Protein AF-0000000078574065 (afdb_homodimer)

pLDDT: mean 80.97, std 20.19, range [24.59, 97.38]

Sequence (336 aa):
MAYTDAQQLSSEIPKYTHFSKEIFKPKKQKCFIVPVNSFTVGDRIRIVVEPDYDTVRKFDIKLKNGNEVVLSFEADTQQSEDGIPDPKHVVFNTFYNGAWEKEEPTTGRHSFTTKEIYTIEFSPSGHHSVYVRVNGQNIHEFRERHNGFKVSTVEIGGNINIHSIHIPMAYTDAQQLSSEIPKYTHFSKEIFKPKKQKCFIVPVNSFTVGDRIRIVVEPDYDTVRKFDIKLKNGNEVVLSFEADTQQSEDGIPDPKHVVFNTFYNGAWEKEEPTTGRHSFTTKEIYTIEFSPSGHHSVYVRVNGQNIHEFRERHNGFKVSTVEIGGNINIHSIHIP

Secondary structure (DSSP, 8-state):
--------------S----SEEEESPPP-SEEEEE-S--STT--EEEEEEE-SSS--EEEEEEEETTEEEEEEEEE--B-TTS-B--PPPEEEEEETTEE---EE-SS--PPPTT--EEEEEEE-SSSEEEEEETTEEEEEEEP-SS-----EEEEEESEEEEEEEE-/--------------S----SEEEESPPP-SEEEEE-S--STT--EEEEEEE-S-SS-EEEEEEEETTEEEEEEEEE----TTS----PPPEEEEEETTEE---EE-SS--PPPTT--EEEEEEE-SSSEEEEEETTEEEEEEEP-SS-----EEEEEESEEEEEEEE-

Nearest PDB structures (foldseek):
  5cbl-assembly4_D  TM=8.737E-01  e=4.657E-10  Homo sapiens
  4han-assembly1_B  TM=8.734E-01  e=2.703E-09  Homo sapiens
  8hl9-assembly1_A  TM=8.995E-01  e=1.011E-08  Homo sapiens
  1x50-assembly1_A  TM=7.673E-01  e=3.017E-09  Homo sapiens
  6hy3-assembly1_A  TM=6.169E-01  e=1.693E-04  Zobellia galactanivorans

Solvent-accessible surface area (backbone atoms only — not comparable to full-atom values): 18092 Å² total; per-residue (Å²): 131,83,78,74,74,75,72,75,58,70,68,67,67,64,70,51,38,39,50,75,42,76,46,53,57,61,77,89,57,67,62,47,78,43,82,35,80,50,62,42,69,50,31,42,38,40,37,32,34,27,37,44,82,55,83,61,32,40,38,36,42,32,37,16,39,85,90,30,31,65,39,34,44,34,41,41,41,46,52,30,92,86,65,45,64,43,70,35,38,37,34,31,35,33,32,51,95,90,37,74,62,70,76,44,64,42,90,53,78,46,72,54,54,65,76,39,78,45,40,41,33,44,27,42,66,75,73,65,28,32,39,32,25,51,55,75,38,56,65,45,74,49,64,58,84,60,88,75,82,53,46,41,32,40,37,40,35,43,48,54,44,53,46,33,41,34,31,47,131,85,78,74,76,76,72,75,60,68,69,69,66,64,69,50,37,40,49,74,43,77,46,52,57,60,78,90,58,69,62,46,78,42,82,35,81,50,60,44,68,50,30,40,39,39,36,32,34,26,37,42,82,55,85,62,29,39,36,37,41,30,37,15,40,85,90,30,30,67,39,32,43,35,40,41,41,49,57,30,92,88,65,47,63,46,76,39,36,38,35,30,35,33,33,51,96,91,37,74,61,71,75,43,63,41,91,53,81,46,77,53,54,65,76,38,78,44,41,40,33,43,27,42,66,75,73,65,28,32,38,32,25,50,56,75,37,58,64,44,73,49,64,59,83,63,90,72,83,54,46,40,31,39,37,40,36,44,47,53,44,55,49,33,41,33,32,45

Radius of gyration: 21.44 Å; Cα contacts (8 Å, |Δi|>4): 844; chains: 2; bounding box: 59×63×57 Å

Structure (mmCIF, N/CA/C/O backbone):
data_AF-0000000078574065-model_v1
#
loop_
_entity.id
_entity.type
_entity.pdbx_description
1 polymer Galectin
#
loop_
_atom_site.group_PDB
_atom_site.id
_atom_site.type_symbol
_atom_site.label_atom_id
_atom_site.label_alt_id
_atom_site.label_comp_id
_atom_site.label_asym_id
_atom_site.label_entity_id
_atom_site.label_seq_id
_atom_site.pdbx_PDB_ins_code
_atom_site.Cartn_x
_atom_site.Cartn_y
_atom_site.Cartn_z
_atom_site.occupancy
_atom_site.B_iso_or_equiv
_atom_site.auth_seq_id
_atom_site.auth_comp_id
_atom_site.auth_asym_id
_atom_site.auth_atom_id
_atom_site.pdbx_PDB_model_num
ATOM 1 N N . MET A 1 1 ? 29.906 -25.141 -17.422 1 25.25 1 MET A N 1
ATOM 2 C CA . MET A 1 1 ? 29.344 -24.359 -16.328 1 25.25 1 MET A CA 1
ATOM 3 C C . MET A 1 1 ? 28.25 -23.406 -16.812 1 25.25 1 MET A C 1
ATOM 5 O O . MET A 1 1 ? 28.5 -22.578 -17.688 1 25.25 1 MET A O 1
ATOM 9 N N . ALA A 1 2 ? 27 -23.797 -16.906 1 27.91 2 ALA A N 1
ATOM 10 C CA . ALA A 1 2 ? 25.953 -23.062 -17.609 1 27.91 2 ALA A CA 1
ATOM 11 C C . ALA A 1 2 ? 25.719 -21.703 -16.984 1 27.91 2 ALA A C 1
ATOM 13 O O . ALA A 1 2 ? 25.516 -21.594 -15.766 1 27.91 2 ALA A O 1
ATOM 14 N N . TYR A 1 3 ? 26.297 -20.578 -17.359 1 25.64 3 TYR A N 1
ATOM 15 C CA . TYR A 1 3 ? 26.172 -19.203 -16.906 1 25.64 3 TYR A CA 1
ATOM 16 C C . TYR A 1 3 ? 24.703 -18.766 -16.906 1 25.64 3 TYR A C 1
ATOM 18 O O . TYR A 1 3 ? 24.078 -18.656 -17.969 1 25.64 3 TYR A O 1
ATOM 26 N N . THR A 1 4 ? 23.938 -19.312 -16.125 1 28.53 4 THR A N 1
ATOM 27 C CA . THR A 1 4 ? 22.531 -18.922 -16.109 1 28.53 4 THR A CA 1
ATOM 28 C C . THR A 1 4 ? 22.391 -17.406 -15.938 1 28.53 4 THR A C 1
ATOM 30 O O . THR A 1 4 ? 22.984 -16.828 -15.023 1 28.53 4 THR A O 1
ATOM 33 N N . ASP A 1 5 ? 22.25 -16.625 -16.953 1 24.59 5 ASP A N 1
ATOM 34 C CA . ASP A 1 5 ? 22 -15.195 -17.109 1 24.59 5 ASP A CA 1
ATOM 35 C C . ASP A 1 5 ? 21.016 -14.688 -16.062 1 24.59 5 ASP A C 1
ATOM 37 O O . ASP A 1 5 ? 19.875 -15.148 -16 1 24.59 5 ASP A O 1
ATOM 41 N N . ALA A 1 6 ? 21.469 -14.391 -14.938 1 30.17 6 ALA A N 1
ATOM 42 C CA . ALA A 1 6 ? 20.719 -13.625 -13.938 1 30.17 6 ALA A CA 1
ATOM 43 C C . ALA A 1 6 ? 19.906 -12.516 -14.586 1 30.17 6 ALA A C 1
ATOM 45 O O . ALA A 1 6 ? 20.469 -11.539 -15.094 1 30.17 6 ALA A O 1
ATOM 46 N N . GLN A 1 7 ? 18.922 -12.812 -15.406 1 28.08 7 GLN A N 1
ATOM 47 C CA . GLN A 1 7 ? 18.062 -11.766 -15.961 1 28.08 7 GLN A CA 1
ATOM 48 C C . GLN A 1 7 ? 17.781 -10.68 -14.93 1 28.08 7 GLN A C 1
ATOM 50 O O . GLN A 1 7 ? 17.281 -10.977 -13.844 1 28.08 7 GLN A O 1
ATOM 55 N N . GLN A 1 8 ? 18.469 -9.719 -14.812 1 30.5 8 GLN A N 1
ATOM 56 C CA . GLN A 1 8 ? 18.297 -8.5 -14.031 1 30.5 8 GLN A CA 1
ATOM 57 C C . GLN A 1 8 ? 16.844 -8.016 -14.078 1 30.5 8 GLN A C 1
ATOM 59 O O . GLN A 1 8 ? 16.344 -7.656 -15.141 1 30.5 8 GLN A O 1
ATOM 64 N N . LEU A 1 9 ? 15.961 -8.695 -13.508 1 33.47 9 LEU A N 1
ATOM 65 C CA . LEU A 1 9 ? 14.539 -8.359 -13.469 1 33.47 9 LEU A CA 1
ATOM 66 C C . LEU A 1 9 ? 14.344 -6.859 -13.266 1 33.47 9 LEU A C 1
ATOM 68 O O . LEU A 1 9 ? 15.016 -6.25 -12.43 1 33.47 9 LEU A O 1
ATOM 72 N N . SER A 1 10 ? 13.984 -6.168 -14.266 1 34.69 10 SER A N 1
ATOM 73 C CA . SER A 1 10 ? 13.805 -4.723 -14.367 1 34.69 10 SER A CA 1
ATOM 74 C C . SER A 1 10 ? 13.055 -4.172 -13.156 1 34.69 10 SER A C 1
ATOM 76 O O . SER A 1 10 ? 12.062 -4.754 -12.719 1 34.69 10 SER A O 1
ATOM 78 N N . SER A 1 11 ? 13.719 -3.568 -12.258 1 39.25 11 SER A N 1
ATOM 79 C CA . SER A 1 11 ? 13.227 -2.779 -11.133 1 39.25 11 SER A CA 1
ATOM 80 C C . SER A 1 11 ? 12.297 -1.664 -11.602 1 39.25 11 SER A C 1
ATOM 82 O O . SER A 1 11 ? 11.961 -0.768 -10.828 1 39.25 11 SER A O 1
ATOM 84 N N . GLU A 1 12 ? 11.992 -1.729 -12.93 1 41.06 12 GLU A N 1
ATOM 85 C CA . GLU A 1 12 ? 11.266 -0.572 -13.438 1 41.06 12 GLU A CA 1
ATOM 86 C C . GLU A 1 12 ? 9.844 -0.521 -12.891 1 41.06 12 GLU A C 1
ATOM 88 O O . GLU A 1 12 ? 9.156 -1.541 -12.844 1 41.06 12 GLU A O 1
ATOM 93 N N . ILE A 1 13 ? 9.547 0.431 -12.125 1 43.19 13 ILE A N 1
ATOM 94 C CA . ILE A 1 13 ? 8.203 0.752 -11.664 1 43.19 13 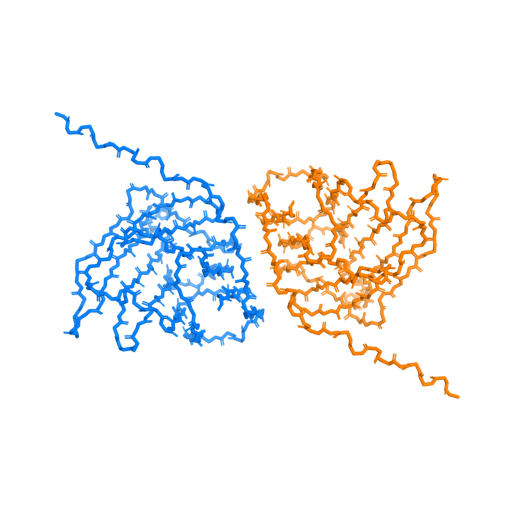ILE A CA 1
ATOM 95 C C . ILE A 1 13 ? 7.281 0.949 -12.867 1 43.19 13 ILE A C 1
ATOM 97 O O . ILE A 1 13 ? 7.621 1.67 -13.812 1 43.19 13 ILE A O 1
ATOM 101 N N . PRO A 1 14 ? 6.332 0.122 -12.977 1 44.19 14 PRO A N 1
ATOM 102 C CA . PRO A 1 14 ? 5.422 0.361 -14.102 1 44.19 14 PRO A CA 1
ATOM 103 C C . PRO A 1 14 ? 4.922 1.802 -14.164 1 44.19 14 PRO A C 1
ATOM 105 O O . PRO A 1 14 ? 4.676 2.416 -13.117 1 44.19 14 PRO A O 1
ATOM 108 N N . LYS A 1 15 ? 5.105 2.588 -15.18 1 47.38 15 LYS A N 1
ATOM 109 C CA . LYS A 1 15 ? 4.852 3.998 -15.461 1 47.38 15 LYS A CA 1
ATOM 110 C C . LYS A 1 15 ? 3.42 4.379 -15.102 1 47.38 15 LYS A C 1
ATOM 112 O O . LYS A 1 15 ? 3.17 5.48 -14.602 1 47.38 15 LYS A O 1
ATOM 117 N N . TYR A 1 16 ? 2.381 3.447 -15.641 1 47.38 16 TYR A N 1
ATOM 118 C CA . TYR A 1 16 ? 1.004 3.918 -15.531 1 47.38 16 TYR A CA 1
ATOM 119 C C . TYR A 1 16 ? 0.183 3 -14.633 1 47.38 16 TYR A C 1
ATOM 121 O O . TYR A 1 16 ? -0.003 1.82 -14.945 1 47.38 16 TYR A O 1
ATOM 129 N N . THR A 1 17 ? 0.332 3.162 -13.25 1 60.28 17 THR A N 1
ATOM 130 C CA . THR A 1 17 ? -0.563 2.229 -12.578 1 60.28 17 THR A CA 1
ATOM 131 C C . THR A 1 17 ? -1.807 2.947 -12.062 1 60.28 17 THR A C 1
ATOM 133 O O . THR A 1 17 ? -1.701 3.916 -11.305 1 60.28 17 THR A O 1
ATOM 136 N N . HIS A 1 18 ? -2.9 2.857 -12.938 1 72 18 HIS A N 1
ATOM 137 C CA . HIS A 1 18 ? -4.199 3.27 -12.422 1 72 18 HIS A CA 1
ATOM 138 C C . HIS A 1 18 ? -4.965 2.084 -11.844 1 72 18 HIS A C 1
ATOM 140 O O . HIS A 1 18 ? -5.008 1.011 -12.445 1 72 18 HIS A O 1
ATOM 146 N N . PHE A 1 19 ? -5.344 2.285 -10.57 1 85.25 19 PHE A N 1
ATOM 147 C CA . PHE A 1 19 ? -6.215 1.284 -9.969 1 85.25 19 PHE A CA 1
ATOM 148 C C . PHE A 1 19 ? -7.672 1.725 -10.047 1 85.25 19 PHE A C 1
ATOM 150 O O . PHE A 1 19 ? -8.008 2.852 -9.672 1 85.25 19 PHE A O 1
ATOM 157 N N . SER A 1 20 ? -8.484 0.867 -10.648 1 84.56 20 SER A N 1
ATOM 158 C CA . SER A 1 20 ? -9.906 1.181 -10.781 1 84.56 20 SER A CA 1
ATOM 159 C C . SER A 1 20 ? -10.664 0.827 -9.508 1 84.56 20 SER A C 1
ATOM 161 O O . SER A 1 20 ? -11.758 1.351 -9.258 1 84.56 20 SER A O 1
ATOM 163 N N . LYS A 1 21 ? -10.109 -0.077 -8.797 1 89.88 21 LYS A N 1
ATOM 164 C CA . LYS A 1 21 ? -10.742 -0.519 -7.555 1 89.88 21 LYS A CA 1
ATOM 165 C C . LYS A 1 21 ? -9.711 -0.764 -6.461 1 89.88 21 LYS A C 1
ATOM 167 O O . LYS A 1 21 ? -8.688 -1.407 -6.703 1 89.88 21 LYS A O 1
ATOM 172 N N . GLU A 1 22 ? -9.969 -0.17 -5.301 1 92.62 22 GLU A N 1
ATOM 173 C CA . GLU A 1 22 ? -9.125 -0.385 -4.125 1 92.62 22 GLU A CA 1
ATOM 174 C C . GLU A 1 22 ? -9.961 -0.827 -2.926 1 92.62 22 GLU A C 1
ATOM 176 O O . GLU A 1 22 ? -10.953 -0.18 -2.58 1 92.62 22 GLU A O 1
ATOM 181 N N . ILE A 1 23 ? -9.578 -1.951 -2.373 1 95.19 23 ILE A N 1
ATOM 182 C CA . ILE A 1 23 ? -10.281 -2.527 -1.23 1 95.19 23 ILE A CA 1
ATOM 183 C C . ILE A 1 23 ? -9.375 -2.504 -0.002 1 95.19 23 ILE A C 1
ATOM 185 O O . ILE A 1 23 ? -8.227 -2.945 -0.064 1 95.19 23 ILE A O 1
ATOM 189 N N . PHE A 1 24 ? -9.938 -1.979 1.071 1 94.88 24 PHE A N 1
ATOM 190 C CA . PHE A 1 24 ? -9.133 -1.928 2.287 1 94.88 24 PHE A CA 1
ATOM 191 C C . PHE A 1 24 ? -9.758 -2.779 3.387 1 94.88 24 PHE A C 1
ATOM 193 O O . PHE A 1 24 ? -10.977 -2.795 3.547 1 94.88 24 PHE A O 1
ATOM 200 N N . LYS A 1 25 ? -8.922 -3.516 4.105 1 92.62 25 LYS A N 1
ATOM 201 C CA . LYS A 1 25 ? -9.258 -4.301 5.289 1 92.62 25 LYS A CA 1
ATOM 202 C C . LYS A 1 25 ? -10.523 -5.133 5.059 1 92.62 25 LYS A C 1
ATOM 204 O O . LYS A 1 25 ? -11.469 -5.07 5.848 1 92.62 25 LYS A O 1
ATOM 209 N N . PRO A 1 26 ? -10.469 -5.926 4.016 1 92.31 26 PRO A N 1
ATOM 210 C CA . PRO A 1 26 ? -11.641 -6.781 3.84 1 92.31 26 PRO A CA 1
ATOM 211 C C . PRO A 1 26 ? -11.844 -7.75 5.004 1 92.31 26 PRO A C 1
ATOM 213 O O . PRO A 1 26 ? -10.875 -8.141 5.66 1 92.31 26 PRO A O 1
ATOM 216 N N . LYS A 1 27 ? -13.07 -8.031 5.273 1 89.38 27 LYS A N 1
ATOM 217 C CA . LYS A 1 27 ? -13.359 -8.977 6.344 1 89.38 27 LYS A CA 1
ATOM 218 C C . LYS A 1 27 ? -12.602 -10.289 6.137 1 89.38 27 LYS A C 1
ATOM 220 O O . LYS A 1 27 ? -12.516 -10.789 5.012 1 89.38 27 LYS A O 1
ATOM 225 N N . LYS A 1 28 ? -12.094 -10.719 7.25 1 83.69 28 LYS A N 1
ATOM 226 C CA . LYS A 1 28 ? -11.32 -11.953 7.18 1 83.69 28 LYS A CA 1
ATOM 227 C C . LYS A 1 28 ? -12.18 -13.109 6.688 1 83.69 28 LYS A C 1
ATOM 229 O O . LYS A 1 28 ? -13.297 -13.312 7.16 1 83.69 28 LYS A O 1
ATOM 234 N N . GLN A 1 29 ? -11.758 -13.734 5.676 1 84.5 29 GLN A N 1
ATOM 235 C CA . GLN A 1 29 ? -12.359 -14.945 5.137 1 84.5 29 GLN A CA 1
ATOM 236 C C . GLN A 1 29 ? -11.289 -15.922 4.648 1 84.5 29 GLN A C 1
ATOM 238 O O . GLN A 1 29 ? -10.117 -15.555 4.523 1 84.5 29 GLN A O 1
ATOM 243 N N . LYS A 1 30 ? -11.68 -17.188 4.547 1 82.94 30 LYS A N 1
ATOM 244 C CA . LYS A 1 30 ? -10.75 -18.234 4.129 1 82.94 30 LYS A CA 1
ATOM 245 C C . LYS A 1 30 ? -10.203 -17.953 2.734 1 82.94 30 LYS A C 1
ATOM 247 O O . LYS A 1 30 ? -9.031 -18.219 2.457 1 82.94 30 LYS A O 1
ATOM 252 N N . CYS A 1 31 ? -11.109 -17.469 1.954 1 91.31 31 CYS A N 1
ATOM 253 C CA . CYS A 1 31 ? -10.742 -17.172 0.575 1 91.31 31 CYS A CA 1
ATOM 254 C C . CYS A 1 31 ? -11.422 -15.883 0.101 1 91.31 31 CYS A C 1
ATOM 256 O O . CYS A 1 31 ? -12.641 -15.758 0.194 1 91.31 31 CYS A O 1
ATOM 258 N N . PHE A 1 32 ? -10.609 -14.953 -0.362 1 94.44 32 PHE A N 1
ATOM 259 C CA . PHE A 1 32 ? -11.125 -13.688 -0.88 1 94.44 32 PHE A CA 1
ATOM 260 C C . PHE A 1 32 ? -11.039 -13.648 -2.4 1 94.44 32 PHE A C 1
ATOM 262 O O . PHE A 1 32 ? -9.977 -13.906 -2.975 1 94.44 32 PHE A O 1
ATOM 269 N N . ILE A 1 33 ? -12.203 -13.375 -3.07 1 96.38 33 ILE A N 1
ATOM 270 C CA . ILE A 1 33 ? -12.258 -13.359 -4.527 1 96.38 33 ILE A CA 1
ATOM 271 C C . ILE A 1 33 ? -12.602 -11.961 -5.023 1 96.38 33 ILE A C 1
ATOM 273 O O . ILE A 1 33 ? -13.602 -11.375 -4.605 1 96.38 33 ILE A O 1
ATOM 277 N N . VAL A 1 34 ? -11.805 -11.406 -5.902 1 96.75 34 VAL A N 1
ATOM 278 C CA . VAL A 1 34 ? -12 -10.07 -6.441 1 96.75 34 VAL A CA 1
ATOM 279 C C . VAL A 1 34 ? -12.008 -10.125 -7.969 1 96.75 34 VAL A C 1
ATOM 281 O O . VAL A 1 34 ? -11.047 -10.594 -8.578 1 96.75 34 VAL A O 1
ATOM 284 N N . PRO A 1 35 ? -13.047 -9.594 -8.547 1 96.25 35 PRO A N 1
ATOM 285 C CA . PRO A 1 35 ? -13.031 -9.523 -10.008 1 96.25 35 PRO A CA 1
ATOM 286 C C . PRO A 1 35 ? -11.984 -8.547 -10.539 1 96.25 35 PRO A C 1
ATOM 288 O O . PRO A 1 35 ? -11.68 -7.543 -9.891 1 96.25 35 PRO A O 1
ATOM 291 N N . VAL A 1 36 ? -11.438 -8.898 -11.664 1 94.38 36 VAL A N 1
ATOM 292 C CA . VAL A 1 36 ? -10.461 -8.07 -12.367 1 94.38 36 VAL A CA 1
ATOM 293 C C . VAL A 1 36 ? -10.992 -7.707 -13.758 1 94.38 36 VAL A C 1
ATOM 295 O O . VAL A 1 36 ? -11.422 -8.586 -14.508 1 94.38 36 VAL A O 1
ATOM 298 N N . ASN A 1 37 ? -10.906 -6.426 -14.039 1 89.56 37 ASN A N 1
ATOM 299 C CA . ASN A 1 37 ? -11.492 -5.992 -15.305 1 89.56 37 ASN A CA 1
ATOM 300 C C . ASN A 1 37 ? -10.453 -5.973 -16.422 1 89.56 37 ASN A C 1
ATOM 302 O O . ASN A 1 37 ? -10.805 -6.102 -17.609 1 89.56 37 ASN A O 1
ATOM 306 N N . SER A 1 38 ? -9.312 -5.758 -16.094 1 89.38 38 SER A N 1
ATOM 307 C CA . SER A 1 38 ? -8.227 -5.703 -17.062 1 89.38 38 SER A CA 1
ATOM 308 C C . SER A 1 38 ? -6.91 -6.172 -16.469 1 89.38 38 SER A C 1
ATOM 310 O O . SER A 1 38 ? -6.66 -5.965 -15.273 1 89.38 38 SER A O 1
ATOM 312 N N . PHE A 1 39 ? -6.156 -6.84 -17.297 1 92.06 39 PHE A N 1
ATOM 313 C CA . PHE A 1 39 ? -4.809 -7.25 -16.922 1 92.06 39 PHE A CA 1
ATOM 314 C C . PHE A 1 39 ? -3.904 -7.32 -18.141 1 92.06 39 PHE A C 1
ATOM 316 O O . PHE A 1 39 ? -3.611 -8.406 -18.641 1 92.06 39 PHE A O 1
ATOM 323 N N . THR A 1 40 ? -3.527 -6.16 -18.578 1 91 40 THR A N 1
ATOM 324 C CA . THR A 1 40 ? -2.662 -5.992 -19.734 1 91 40 THR A CA 1
ATOM 325 C C . THR A 1 40 ? -1.472 -5.098 -19.406 1 91 40 THR A C 1
ATOM 327 O O . THR A 1 40 ? -1.365 -4.594 -18.281 1 91 40 THR A O 1
ATOM 330 N N . VAL A 1 41 ? -0.598 -4.984 -20.406 1 88.19 41 VAL A N 1
ATOM 331 C CA . VAL A 1 41 ? 0.608 -4.195 -20.188 1 88.19 41 VAL A CA 1
ATOM 332 C C . VAL A 1 41 ? 0.234 -2.834 -19.609 1 88.19 41 VAL A C 1
ATOM 334 O O . VAL A 1 41 ? -0.675 -2.166 -20.109 1 88.19 41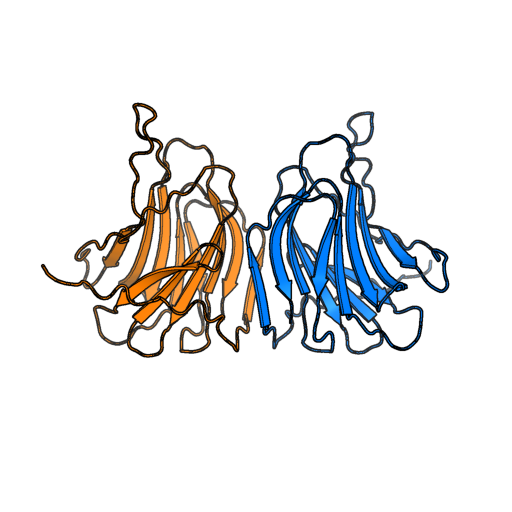 VAL A O 1
ATOM 337 N N . GLY A 1 42 ? 0.901 -2.461 -18.531 1 86.25 42 GLY A N 1
ATOM 338 C CA . GLY A 1 42 ? 0.586 -1.227 -17.828 1 86.25 42 GLY A CA 1
ATOM 339 C C . GLY A 1 42 ? -0.242 -1.446 -16.578 1 86.25 42 GLY A C 1
ATOM 340 O O . GLY A 1 42 ? -0.269 -0.594 -15.688 1 86.25 42 GLY A O 1
ATOM 341 N N . ASP A 1 43 ? -0.953 -2.547 -16.547 1 89.56 43 ASP A N 1
ATOM 342 C CA . ASP A 1 43 ? -1.756 -2.883 -15.367 1 89.56 43 ASP A CA 1
ATOM 343 C C . ASP A 1 43 ? -0.893 -3.494 -14.266 1 89.56 43 ASP A C 1
ATOM 345 O O . ASP A 1 43 ? 0.211 -3.975 -14.531 1 89.56 43 ASP A O 1
ATOM 349 N N . ARG A 1 44 ? -1.464 -3.324 -13.102 1 91.19 44 ARG A N 1
ATOM 350 C CA . ARG A 1 44 ? -0.831 -3.932 -11.938 1 91.19 44 ARG A CA 1
ATOM 351 C C . ARG A 1 44 ? -1.871 -4.348 -10.906 1 91.19 44 ARG A C 1
ATOM 353 O O . ARG A 1 44 ? -2.855 -3.637 -10.688 1 91.19 44 ARG A O 1
ATOM 360 N N . ILE A 1 45 ? -1.694 -5.535 -10.469 1 94.56 45 ILE A N 1
ATOM 361 C CA . ILE A 1 45 ? -2.443 -5.949 -9.281 1 94.56 45 ILE A CA 1
ATOM 362 C C . ILE A 1 45 ? -1.547 -5.863 -8.055 1 94.56 45 ILE A C 1
ATOM 364 O O . ILE A 1 45 ? -0.42 -6.363 -8.055 1 94.56 45 ILE A O 1
ATOM 368 N N . ARG A 1 46 ? -2.008 -5.188 -7.066 1 95.38 46 ARG A N 1
ATOM 369 C CA . ARG A 1 46 ? -1.221 -5.004 -5.852 1 95.38 46 ARG A CA 1
ATOM 370 C C . ARG A 1 46 ? -1.99 -5.48 -4.621 1 95.38 46 ARG A C 1
ATOM 372 O O . ARG A 1 46 ? -3.146 -5.102 -4.422 1 95.38 46 ARG A O 1
ATOM 379 N N . ILE A 1 47 ? -1.361 -6.285 -3.828 1 97.19 47 ILE A N 1
ATOM 380 C CA . ILE A 1 47 ? -1.949 -6.801 -2.596 1 97.19 47 ILE A CA 1
ATOM 381 C C . ILE A 1 47 ? -1.003 -6.539 -1.426 1 97.19 47 ILE A C 1
ATOM 383 O O . ILE A 1 47 ? 0.178 -6.891 -1.483 1 97.19 47 ILE A O 1
ATOM 387 N N . VAL A 1 48 ? -1.484 -5.859 -0.404 1 96.88 48 VAL A N 1
ATOM 388 C CA . VAL A 1 48 ? -0.734 -5.637 0.828 1 96.88 48 VAL A CA 1
ATOM 389 C C . VAL A 1 48 ? -1.233 -6.586 1.915 1 96.88 48 VAL A C 1
ATOM 391 O O . VAL A 1 48 ? -2.412 -6.559 2.277 1 96.88 48 VAL A O 1
ATOM 394 N N . VAL A 1 49 ? -0.338 -7.398 2.404 1 94.31 49 VAL A N 1
ATOM 395 C CA . VAL A 1 49 ? -0.762 -8.461 3.311 1 94.31 49 VAL A CA 1
ATOM 396 C C . VAL A 1 49 ? 0.185 -8.531 4.508 1 94.31 49 VAL A C 1
ATOM 398 O O . VAL A 1 49 ? 1.308 -8.023 4.445 1 94.31 49 VAL A O 1
ATOM 401 N N . GLU A 1 50 ? -0.295 -9.109 5.574 1 91.94 50 GLU A N 1
ATOM 402 C CA . GLU A 1 50 ? 0.466 -9.492 6.758 1 91.94 50 GLU A CA 1
ATOM 403 C C . GLU A 1 50 ? 0.188 -10.945 7.141 1 91.94 50 GLU A C 1
ATOM 405 O O . GLU A 1 50 ? -0.888 -11.266 7.648 1 91.94 50 GLU A O 1
ATOM 410 N N . PRO A 1 51 ? 1.188 -11.852 6.84 1 86.88 51 PRO A N 1
ATOM 411 C CA . PRO A 1 51 ? 0.983 -13.25 7.23 1 86.88 51 PRO A CA 1
ATOM 412 C C . PRO A 1 51 ? 0.732 -13.406 8.727 1 86.88 51 PRO A C 1
ATOM 414 O O . PRO A 1 51 ? 1.356 -12.727 9.539 1 86.88 51 PRO A O 1
ATOM 417 N N . ASP A 1 52 ? -0.288 -14.172 9.109 1 82.06 52 ASP A N 1
ATOM 418 C CA . ASP A 1 52 ? -0.678 -14.375 10.5 1 82.06 52 ASP A CA 1
ATOM 419 C C . ASP A 1 52 ? 0.104 -15.531 11.117 1 82.06 52 ASP A C 1
ATOM 421 O O . ASP A 1 52 ? 0.763 -16.297 10.414 1 82.06 52 ASP A O 1
ATOM 425 N N . TYR A 1 53 ? 0.128 -15.625 12.539 1 66.31 53 TYR A N 1
ATOM 426 C CA . TYR A 1 53 ? 0.904 -16.578 13.328 1 66.31 53 TYR A CA 1
ATOM 427 C C . TYR A 1 53 ? 0.449 -18 13.07 1 66.31 53 TYR A C 1
ATOM 429 O O . TYR A 1 53 ? 1.215 -18.953 13.266 1 66.31 53 TYR A O 1
ATOM 437 N N . ASP A 1 54 ? -0.704 -18.141 12.656 1 59.59 54 ASP A N 1
ATOM 438 C CA . ASP A 1 54 ? -1.211 -19.5 12.82 1 59.59 54 ASP A CA 1
ATOM 439 C C . ASP A 1 54 ? -0.364 -20.5 12.039 1 59.59 54 ASP A C 1
ATOM 441 O O . ASP A 1 54 ? 0.341 -20.125 11.094 1 59.59 54 ASP A O 1
ATOM 445 N N . THR A 1 55 ? -0.397 -21.703 12.539 1 50.88 55 THR A N 1
ATOM 446 C CA . THR A 1 55 ? 0.339 -22.906 12.188 1 50.88 55 THR A CA 1
ATOM 447 C C . THR A 1 55 ? 0.262 -23.172 10.688 1 50.88 55 THR A C 1
ATOM 449 O O . THR A 1 55 ? 1.134 -23.828 10.117 1 50.88 55 THR A O 1
ATOM 452 N N . VAL A 1 56 ? -0.829 -22.828 10.242 1 52.84 56 VAL A N 1
ATOM 453 C CA . VAL A 1 56 ? -0.893 -23.188 8.828 1 52.84 56 VAL A CA 1
ATOM 454 C C . VAL A 1 56 ? -0.17 -22.125 7.996 1 52.84 56 VAL A C 1
ATOM 456 O O . VAL A 1 56 ? -0.551 -20.953 8.008 1 52.84 56 VAL A O 1
ATOM 459 N N . ARG A 1 57 ? 1.021 -22.297 7.707 1 56.72 57 ARG A N 1
ATOM 460 C CA . ARG A 1 57 ? 2.08 -21.375 7.285 1 56.72 57 ARG A CA 1
ATOM 461 C C . ARG A 1 57 ? 2.014 -21.125 5.785 1 56.72 57 ARG A C 1
ATOM 463 O O . ARG A 1 57 ? 3.039 -20.859 5.148 1 56.72 57 ARG A O 1
ATOM 470 N N . LYS A 1 58 ? 0.724 -21.219 5.301 1 75 58 LYS A N 1
ATOM 471 C CA . LYS A 1 58 ? 0.757 -21.047 3.85 1 75 58 LYS A CA 1
ATOM 472 C C . LYS A 1 58 ? -0.322 -20.062 3.387 1 75 58 LYS A C 1
ATOM 474 O O . LYS A 1 58 ? -1.411 -20.016 3.961 1 75 58 LYS A O 1
ATOM 479 N N . PHE A 1 59 ? 0.101 -19.109 2.576 1 88.31 59 PHE A N 1
ATOM 480 C CA . PHE A 1 59 ? -0.907 -18.359 1.844 1 88.31 59 PHE A CA 1
ATOM 481 C C . PHE A 1 59 ? -0.633 -18.391 0.345 1 88.31 59 PHE A C 1
ATOM 483 O O . PHE A 1 59 ? 0.469 -18.75 -0.081 1 88.31 59 PHE A O 1
ATOM 490 N N . ASP A 1 60 ? -1.725 -18.203 -0.401 1 93.31 60 ASP A N 1
ATOM 491 C CA . ASP A 1 60 ? -1.564 -18.234 -1.851 1 93.31 60 ASP A CA 1
ATOM 492 C C . ASP A 1 60 ? -2.396 -17.141 -2.518 1 93.31 60 ASP A C 1
ATOM 494 O O . ASP A 1 60 ? -3.357 -16.641 -1.93 1 93.31 60 ASP A O 1
ATOM 498 N N . ILE A 1 61 ? -1.932 -16.734 -3.584 1 96.75 61 ILE A N 1
ATOM 499 C CA . ILE A 1 61 ? -2.619 -15.797 -4.477 1 96.75 61 ILE A CA 1
ATOM 500 C C . ILE A 1 61 ? -2.734 -16.422 -5.871 1 96.75 61 ILE A C 1
ATOM 502 O O . ILE A 1 61 ? -1.729 -16.812 -6.465 1 96.75 61 ILE A O 1
ATOM 506 N N . LYS A 1 62 ? -3.939 -16.453 -6.355 1 97 62 LYS A N 1
ATOM 507 C CA . LYS A 1 62 ? -4.18 -17.047 -7.664 1 97 62 LYS A CA 1
ATOM 508 C C . LYS A 1 62 ? -4.797 -16.047 -8.625 1 97 62 LYS A C 1
ATOM 510 O O . LYS A 1 62 ? -5.801 -15.398 -8.305 1 97 62 LYS A O 1
ATOM 515 N N . LEU A 1 63 ? -4.148 -15.875 -9.766 1 97.38 63 LEU A N 1
ATOM 516 C CA . LEU A 1 63 ? -4.77 -15.203 -10.898 1 97.38 63 LEU A CA 1
ATOM 517 C C . LEU A 1 63 ? -5.52 -16.203 -11.781 1 97.38 63 LEU A C 1
ATOM 519 O O . LEU A 1 63 ? -4.918 -17.141 -12.312 1 97.38 63 LEU A O 1
ATOM 523 N N . LYS A 1 64 ? -6.809 -15.906 -11.961 1 96.44 64 LYS A N 1
ATOM 524 C CA . LYS A 1 64 ? -7.645 -16.938 -12.586 1 96.44 64 LYS A CA 1
ATOM 525 C C . LYS A 1 64 ? -8.359 -16.391 -13.812 1 96.44 64 LYS A C 1
ATOM 527 O O . LYS A 1 64 ? -8.586 -15.18 -13.922 1 96.44 64 LYS A O 1
ATOM 532 N N . ASN A 1 65 ? -8.633 -17.25 -14.703 1 94.94 65 ASN A N 1
ATOM 533 C CA . ASN A 1 65 ? -9.578 -17.094 -15.805 1 94.94 65 ASN A CA 1
ATOM 534 C C . ASN A 1 65 ? -10.656 -18.172 -15.773 1 94.94 65 ASN A C 1
ATOM 536 O O . ASN A 1 65 ? -10.438 -19.281 -16.266 1 94.94 65 ASN A O 1
ATOM 540 N N . GLY A 1 66 ? -11.875 -17.766 -15.203 1 92.25 66 GLY A N 1
ATOM 541 C CA . GLY A 1 66 ? -12.852 -18.812 -14.938 1 92.25 66 GLY A CA 1
ATOM 542 C C . GLY A 1 66 ? -12.359 -19.844 -13.945 1 92.25 66 GLY A C 1
ATOM 543 O O . GLY A 1 66 ? -11.953 -19.516 -12.836 1 92.25 66 GLY A O 1
ATOM 544 N N . ASN A 1 67 ? -12.344 -21.094 -14.461 1 92.38 67 ASN A N 1
ATOM 545 C CA . ASN A 1 67 ? -11.938 -22.188 -13.57 1 92.38 67 ASN A CA 1
ATOM 546 C C . ASN A 1 67 ? -10.445 -22.469 -13.672 1 92.38 67 ASN A C 1
ATOM 548 O O . ASN A 1 67 ? -9.898 -23.25 -12.883 1 92.38 67 ASN A O 1
ATOM 552 N N . GLU A 1 68 ? -9.812 -21.828 -14.586 1 95 68 GLU A N 1
ATOM 5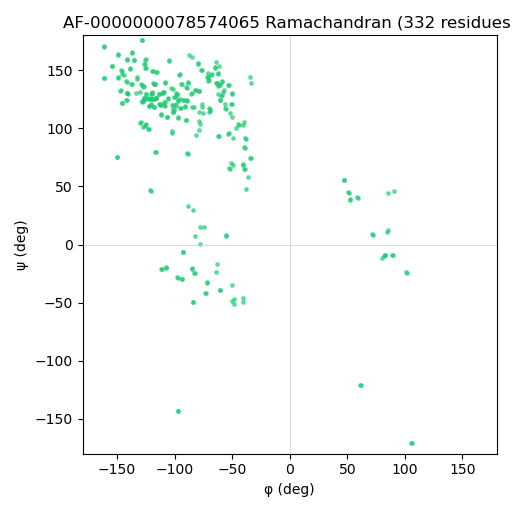53 C CA . GLU A 1 68 ? -8.383 -22.031 -14.766 1 95 68 GLU A CA 1
ATOM 554 C C . GLU A 1 68 ? -7.574 -21.078 -13.891 1 95 68 GLU A C 1
ATOM 556 O O . GLU A 1 68 ? -7.98 -19.938 -13.664 1 95 68 GLU A O 1
ATOM 561 N N . VAL A 1 69 ? -6.488 -21.656 -13.312 1 96.88 69 VAL A N 1
ATOM 562 C CA . VAL A 1 69 ? -5.504 -20.812 -12.641 1 96.88 69 VAL A CA 1
ATOM 563 C C . VAL A 1 69 ? -4.34 -20.516 -13.586 1 96.88 69 VAL A C 1
ATOM 565 O O . VAL A 1 69 ? -3.537 -21.406 -13.883 1 96.88 69 VAL A O 1
ATOM 568 N N . VAL A 1 70 ? -4.324 -19.297 -13.961 1 96.12 70 VAL A N 1
ATOM 569 C CA . VAL A 1 70 ? -3.299 -18.875 -14.906 1 96.12 70 VAL A CA 1
ATOM 570 C C . VAL A 1 70 ? -1.944 -18.797 -14.211 1 96.12 70 VAL A C 1
ATOM 572 O O . VAL A 1 70 ? -0.927 -19.234 -14.758 1 96.12 70 VAL A O 1
ATOM 575 N N . LEU A 1 71 ? -1.926 -18.281 -13.008 1 96.94 71 LEU A N 1
ATOM 576 C CA . LEU A 1 71 ? -0.743 -18.141 -12.172 1 96.94 71 LEU A CA 1
ATOM 577 C C . LEU A 1 71 ? -1.097 -18.328 -10.695 1 96.94 71 LEU A C 1
ATOM 579 O O . LEU A 1 71 ? -1.98 -17.641 -10.172 1 96.94 71 LEU A O 1
ATOM 583 N N . SER A 1 72 ? -0.444 -19.297 -10.117 1 96.31 72 SER A N 1
ATOM 584 C CA . SER A 1 72 ? -0.556 -19.516 -8.672 1 96.31 72 SER A CA 1
ATOM 585 C C . SER A 1 72 ? 0.733 -19.125 -7.957 1 96.31 72 SER A C 1
ATOM 587 O O . SER A 1 72 ? 1.817 -19.562 -8.336 1 96.31 72 SER A O 1
ATOM 589 N N . PHE A 1 73 ? 0.629 -18.25 -7.047 1 95.69 73 PHE A N 1
ATOM 590 C CA . PHE A 1 73 ? 1.674 -17.844 -6.113 1 95.69 73 PHE A CA 1
ATOM 591 C C . PHE A 1 73 ? 1.457 -18.484 -4.75 1 95.69 73 PHE A C 1
ATOM 593 O O . PHE A 1 73 ? 0.46 -18.203 -4.078 1 95.69 73 PHE A O 1
ATOM 600 N N . GLU A 1 74 ? 2.365 -19.375 -4.32 1 91.31 74 GLU A N 1
ATOM 601 C CA . GLU A 1 74 ? 2.242 -20.016 -3.016 1 91.31 74 GLU A CA 1
ATOM 602 C C . GLU A 1 74 ? 3.469 -19.75 -2.15 1 91.31 74 GLU A C 1
ATOM 604 O O . GLU A 1 74 ? 4.59 -20.078 -2.533 1 91.31 74 GLU A O 1
ATOM 609 N N . ALA A 1 75 ? 3.213 -19.125 -1.054 1 87.31 75 ALA A N 1
ATOM 610 C CA . ALA A 1 75 ? 4.285 -18.844 -0.102 1 87.31 75 ALA A CA 1
ATOM 611 C C . ALA A 1 75 ? 4.156 -19.719 1.142 1 87.31 75 ALA A C 1
ATOM 613 O O . ALA A 1 75 ? 3.059 -19.906 1.672 1 87.31 75 ALA A O 1
ATOM 614 N N . ASP A 1 76 ? 5.141 -20.516 1.403 1 71.56 76 ASP A N 1
ATOM 615 C CA . ASP A 1 76 ? 5.188 -21.281 2.643 1 71.56 76 ASP A CA 1
ATOM 616 C C . ASP A 1 76 ? 5.906 -20.5 3.744 1 71.56 76 ASP A C 1
ATOM 618 O O . ASP A 1 76 ? 7.09 -20.188 3.609 1 71.56 76 ASP A O 1
ATOM 622 N N . THR A 1 77 ? 5.234 -20.016 4.688 1 58.66 77 THR A N 1
ATOM 623 C CA . THR A 1 77 ? 5.848 -19.219 5.75 1 58.66 77 THR A CA 1
ATOM 624 C C . THR A 1 77 ? 6.465 -20.141 6.809 1 58.66 77 THR A C 1
ATOM 626 O O . THR A 1 77 ? 6.98 -19.656 7.82 1 58.66 77 THR A O 1
ATOM 629 N N . GLN A 1 78 ? 6.574 -21.484 6.723 1 53.94 78 GLN A N 1
ATOM 630 C CA . GLN A 1 78 ? 6.898 -22.359 7.848 1 53.94 78 GLN A CA 1
ATOM 631 C C . GLN A 1 78 ? 8.398 -22.344 8.141 1 53.94 78 GLN A C 1
ATOM 633 O O . GLN A 1 78 ? 9.219 -22.328 7.219 1 53.94 78 GLN A O 1
ATOM 638 N N . GLN A 1 79 ? 8.633 -21.812 9.289 1 50.31 79 GLN A N 1
ATOM 639 C CA . GLN A 1 79 ? 9.883 -22.094 9.992 1 50.31 79 GLN A CA 1
ATOM 640 C C . GLN A 1 79 ? 10.117 -23.594 10.094 1 50.31 79 GLN A C 1
ATOM 642 O O . GLN A 1 79 ? 9.164 -24.375 10.188 1 50.31 79 GLN A O 1
ATOM 647 N N . SER A 1 80 ? 11.094 -24.125 9.461 1 48.75 80 SER A N 1
ATOM 648 C CA . SER A 1 80 ? 11.367 -25.547 9.664 1 48.75 80 SER A CA 1
ATOM 649 C C . SER A 1 80 ? 11.055 -25.969 11.102 1 48.75 80 SER A C 1
ATOM 651 O O . SER A 1 80 ? 11.016 -25.125 12 1 48.75 80 SER A O 1
ATOM 653 N N . GLU A 1 81 ? 10.562 -27.141 11.258 1 49.31 81 GLU A N 1
ATOM 654 C CA . GLU A 1 81 ? 10.328 -27.75 12.562 1 49.31 81 GLU A CA 1
ATOM 655 C C . GLU A 1 81 ? 11.477 -27.453 13.523 1 49.31 81 GLU A C 1
ATOM 657 O O . GLU A 1 81 ? 11.266 -27.328 14.734 1 49.31 81 GLU A O 1
ATOM 662 N N . ASP A 1 82 ? 12.719 -27.578 13.141 1 49.88 82 ASP A N 1
ATOM 663 C CA . ASP A 1 82 ? 13.875 -27.359 14 1 49.88 82 ASP A CA 1
ATOM 664 C C . ASP A 1 82 ? 14.156 -25.875 14.172 1 49.88 82 ASP A C 1
ATOM 666 O O . ASP A 1 82 ? 15.156 -25.484 14.781 1 49.88 82 ASP A O 1
ATOM 670 N N . GLY A 1 83 ? 13.227 -25.094 13.828 1 49.25 83 GLY A N 1
ATOM 671 C CA . GLY A 1 83 ? 13.391 -23.656 13.977 1 49.25 83 GLY A CA 1
ATOM 672 C C . GLY A 1 83 ? 14.18 -23.016 12.844 1 49.25 83 GLY A C 1
ATOM 673 O O . GLY A 1 83 ? 14.547 -21.844 12.914 1 49.25 83 GLY A O 1
ATOM 674 N N . ILE A 1 84 ? 14.688 -23.922 12.141 1 48.03 84 ILE A N 1
ATOM 675 C CA . ILE A 1 84 ? 15.492 -23.422 11.023 1 48.03 84 ILE A CA 1
ATOM 676 C C . ILE A 1 84 ? 14.57 -22.984 9.891 1 48.03 84 ILE A C 1
ATOM 678 O O . ILE A 1 84 ? 13.656 -23.703 9.5 1 48.03 84 ILE A O 1
ATOM 682 N N . PRO A 1 85 ? 14.43 -21.656 9.688 1 48.47 85 PRO A N 1
ATOM 683 C CA . PRO A 1 85 ? 13.727 -21.203 8.484 1 48.47 85 PRO A CA 1
ATOM 684 C C . PRO A 1 85 ? 13.961 -22.125 7.289 1 48.47 85 PRO A C 1
ATOM 686 O O . PRO A 1 85 ? 15.109 -22.406 6.934 1 48.47 85 PRO A O 1
ATOM 689 N N . ASP A 1 86 ? 13.391 -23.266 7.219 1 49.62 86 ASP A N 1
ATOM 690 C CA . ASP A 1 86 ? 13.594 -23.859 5.898 1 49.62 86 ASP A CA 1
ATOM 691 C C . ASP A 1 86 ? 13.258 -22.859 4.793 1 49.62 86 ASP A C 1
ATOM 693 O O . ASP A 1 86 ? 12.141 -22.328 4.742 1 49.62 86 ASP A O 1
ATOM 697 N N . PRO A 1 87 ? 14.156 -22.141 4.344 1 50.09 87 PRO A N 1
ATOM 698 C CA . PRO A 1 87 ? 13.945 -21.172 3.273 1 50.09 87 PRO A CA 1
ATOM 699 C C . PRO A 1 87 ? 12.953 -21.656 2.221 1 50.09 87 PRO A C 1
ATOM 701 O O . PRO A 1 87 ? 13.297 -22.484 1.371 1 50.09 87 PRO A O 1
ATOM 704 N N . LYS A 1 88 ? 11.664 -21.984 2.742 1 56.72 88 LYS A N 1
ATOM 705 C CA . LYS A 1 88 ? 10.82 -22.422 1.633 1 56.72 88 LYS A CA 1
ATOM 706 C C . LYS A 1 88 ? 10.625 -21.312 0.612 1 56.72 88 LYS A C 1
ATOM 708 O O . LYS A 1 88 ? 10.641 -20.125 0.965 1 56.72 88 LYS A O 1
ATOM 713 N N . HIS A 1 89 ? 10.859 -21.578 -0.741 1 68.19 89 HIS A N 1
ATOM 714 C CA . HIS A 1 89 ? 10.672 -20.875 -2.006 1 68.19 89 HIS A CA 1
ATOM 715 C C . HIS A 1 89 ? 9.195 -20.578 -2.252 1 68.19 89 HIS A C 1
ATOM 717 O O . HIS A 1 89 ? 8.32 -21.266 -1.708 1 68.19 89 HIS A O 1
ATOM 723 N N . VAL A 1 90 ? 8.969 -19.344 -2.709 1 87.69 90 VAL A N 1
ATOM 724 C CA . VAL A 1 90 ? 7.688 -19.156 -3.375 1 87.69 90 VAL A CA 1
ATOM 725 C C . VAL A 1 90 ? 7.57 -20.094 -4.566 1 87.69 90 VAL A C 1
ATOM 727 O O . VAL A 1 90 ? 8.523 -20.25 -5.336 1 87.69 90 VAL A O 1
ATOM 730 N N . VAL A 1 91 ? 6.477 -20.812 -4.594 1 91.5 91 VAL A N 1
ATOM 731 C CA . VAL A 1 91 ? 6.273 -21.75 -5.699 1 91.5 91 VAL A CA 1
ATOM 732 C C . VAL A 1 91 ? 5.172 -21.219 -6.621 1 91.5 91 VAL A C 1
ATOM 734 O O . VAL A 1 91 ? 4.145 -20.734 -6.152 1 91.5 91 VAL A O 1
ATOM 737 N N . PHE A 1 92 ? 5.434 -21.406 -7.914 1 94.19 92 PHE A N 1
ATOM 738 C CA . PHE A 1 92 ? 4.473 -21 -8.938 1 94.19 92 PHE A CA 1
ATOM 739 C C . PHE A 1 92 ? 3.971 -22.219 -9.711 1 94.19 92 PHE A C 1
ATOM 741 O O . PHE A 1 92 ? 4.68 -23.219 -9.828 1 94.19 92 PHE A O 1
ATOM 748 N N . ASN A 1 93 ? 2.717 -22.078 -10.141 1 96 93 ASN A N 1
ATOM 749 C CA . ASN A 1 93 ? 2.139 -23.172 -10.922 1 96 93 ASN A CA 1
ATOM 750 C C . ASN A 1 93 ? 0.924 -22.703 -11.719 1 96 93 ASN A C 1
ATOM 752 O O . ASN A 1 93 ? 0.53 -21.531 -11.633 1 96 93 ASN A O 1
ATOM 756 N N . THR A 1 94 ? 0.468 -23.531 -12.578 1 96.69 94 THR A N 1
ATOM 757 C CA . THR A 1 94 ? -0.731 -23.312 -13.383 1 96.69 94 THR A CA 1
ATOM 758 C C . THR A 1 94 ? -1.694 -24.484 -13.242 1 96.69 94 THR A C 1
ATOM 760 O O . THR A 1 94 ? -1.268 -25.641 -13.188 1 96.69 94 THR A O 1
ATOM 763 N N . PHE A 1 95 ? -2.938 -24.25 -13.086 1 96.94 95 PHE A N 1
ATOM 764 C CA . PHE A 1 95 ? -3.99 -25.25 -13.125 1 96.94 95 PHE A CA 1
ATOM 765 C C . PHE A 1 95 ? -4.797 -25.156 -14.414 1 96.94 95 PHE A C 1
ATOM 767 O O . PHE A 1 95 ? -5.512 -24.172 -14.625 1 96.94 95 PHE A O 1
ATOM 774 N N . TYR A 1 96 ? -4.629 -26.078 -15.211 1 94.31 96 TYR A N 1
ATOM 775 C CA . TYR A 1 96 ? -5.219 -26.062 -16.547 1 94.31 96 TYR A CA 1
ATOM 776 C C . TYR A 1 96 ? -5.797 -27.422 -16.906 1 94.31 96 TYR A C 1
ATOM 778 O O . TYR A 1 96 ? -5.184 -28.453 -16.641 1 94.31 96 TYR A O 1
ATOM 786 N N . ASN A 1 97 ? -6.984 -27.344 -17.516 1 93.69 97 ASN A N 1
ATOM 787 C CA . ASN A 1 97 ? -7.68 -28.547 -17.922 1 93.69 97 ASN A CA 1
ATOM 788 C C . ASN A 1 97 ? -7.82 -29.547 -16.781 1 93.69 97 ASN A C 1
ATOM 790 O O . ASN A 1 97 ? -7.535 -30.734 -16.938 1 93.69 97 ASN A O 1
ATOM 794 N N . GLY A 1 98 ? -8.055 -29.078 -15.617 1 94.94 98 GLY A N 1
ATOM 795 C CA . GLY A 1 98 ? -8.414 -29.891 -14.461 1 94.94 98 GLY A CA 1
ATOM 796 C C . GLY A 1 98 ? -7.211 -30.453 -13.727 1 94.94 98 GLY A C 1
ATOM 797 O O . GLY A 1 98 ? -7.344 -31.375 -12.914 1 94.94 98 GLY A O 1
ATOM 798 N N . ALA A 1 99 ? -6.035 -30 -14 1 96.75 99 ALA A N 1
ATOM 799 C CA . ALA A 1 99 ? -4.852 -30.531 -13.328 1 96.75 99 ALA A CA 1
ATOM 800 C C . ALA A 1 99 ? -3.807 -29.438 -13.109 1 96.75 99 ALA A C 1
ATOM 802 O O . ALA A 1 99 ? -3.652 -28.547 -13.945 1 96.75 99 ALA A O 1
ATOM 803 N N . TRP A 1 100 ? -3.162 -29.625 -12.031 1 97.19 100 TRP A N 1
ATOM 804 C CA . TRP A 1 100 ? -1.964 -28.812 -11.828 1 97.19 100 TRP A CA 1
ATOM 805 C C . TRP A 1 100 ? -0.838 -29.266 -12.75 1 97.19 100 TRP A C 1
ATOM 807 O O . TRP A 1 100 ? -0.676 -30.469 -13.008 1 97.19 100 TRP A O 1
ATOM 817 N N . GLU A 1 101 ? -0.113 -28.219 -13.164 1 97.06 101 GLU A N 1
ATOM 818 C CA . GLU A 1 101 ? 1.015 -28.531 -14.031 1 97.06 101 GLU A CA 1
ATOM 819 C C . GLU A 1 101 ? 2.318 -28.609 -13.242 1 97.06 101 GLU A C 1
ATOM 821 O O . GLU A 1 101 ? 2.359 -29.172 -12.148 1 97.06 101 GLU A O 1
ATOM 826 N N . LYS A 1 102 ? 3.426 -28.172 -13.789 1 95.5 102 LYS A N 1
ATOM 827 C CA . LYS A 1 102 ? 4.715 -28.281 -13.117 1 95.5 102 LYS A CA 1
ATOM 828 C C . LYS A 1 102 ? 4.957 -27.109 -12.18 1 95.5 102 LYS A C 1
ATOM 830 O O . LYS A 1 102 ? 4.832 -25.953 -12.578 1 95.5 102 LYS A O 1
ATOM 835 N N . GLU A 1 103 ? 5.316 -27.438 -10.977 1 93.25 103 GLU A N 1
ATOM 836 C CA . GLU A 1 103 ? 5.68 -26.391 -10.031 1 93.25 103 GLU A CA 1
ATOM 837 C C . GLU A 1 103 ? 7 -25.734 -10.414 1 93.25 103 GLU A C 1
ATOM 839 O O . GLU A 1 103 ? 7.93 -26.406 -10.859 1 93.25 103 GLU A O 1
ATOM 844 N N . GLU A 1 104 ? 7.043 -24.484 -10.219 1 91.06 104 GLU A N 1
ATOM 845 C CA . GLU A 1 104 ? 8.219 -23.672 -10.516 1 91.06 104 GLU A CA 1
ATOM 846 C C . GLU A 1 104 ? 8.633 -22.844 -9.305 1 91.06 104 GLU A C 1
ATOM 848 O O . GLU A 1 104 ? 8.016 -21.828 -9 1 91.06 104 GLU A O 1
ATOM 853 N N . PRO A 1 105 ? 9.664 -23.281 -8.586 1 87.25 105 PRO A N 1
ATOM 854 C CA . PRO A 1 105 ? 10.141 -22.5 -7.453 1 87.25 105 PRO A CA 1
ATOM 855 C C . PRO A 1 105 ? 10.969 -21.281 -7.883 1 87.25 105 PRO A C 1
ATOM 857 O O . PRO A 1 105 ? 11.57 -21.297 -8.961 1 87.25 105 PRO A O 1
ATOM 860 N N . THR A 1 106 ? 10.875 -20.281 -7.035 1 86.56 106 THR A N 1
ATOM 861 C CA . THR A 1 106 ? 11.766 -19.156 -7.281 1 86.56 106 THR A CA 1
ATOM 862 C C . THR A 1 106 ? 13.227 -19.562 -7.109 1 86.56 106 THR A C 1
ATOM 864 O O . THR A 1 106 ? 13.523 -20.531 -6.402 1 86.56 106 THR A O 1
ATOM 867 N N . THR A 1 107 ? 14.102 -18.844 -7.855 1 78 107 THR A N 1
ATOM 868 C CA . THR A 1 107 ? 15.531 -19.125 -7.754 1 78 107 THR A CA 1
ATOM 869 C C . THR A 1 107 ? 16.078 -18.641 -6.418 1 78 107 THR A C 1
ATOM 871 O O . THR A 1 107 ? 17.031 -19.219 -5.887 1 78 107 THR A O 1
ATOM 874 N N . GLY A 1 108 ? 15.578 -17.641 -5.898 1 73.12 108 GLY A N 1
ATOM 875 C CA . GLY A 1 108 ? 16.062 -17.094 -4.641 1 73.12 108 GLY A CA 1
ATOM 876 C C . GLY A 1 108 ? 15.141 -17.391 -3.471 1 73.12 108 GLY A C 1
ATOM 877 O O . GLY A 1 108 ? 14.016 -17.859 -3.662 1 73.12 108 GLY A O 1
ATOM 878 N N . ARG A 1 109 ? 15.812 -17.297 -2.332 1 70.94 109 ARG A N 1
ATOM 879 C CA . ARG A 1 109 ? 15.055 -17.5 -1.105 1 70.94 109 ARG A CA 1
ATOM 880 C C . ARG A 1 109 ? 14.211 -16.266 -0.768 1 70.94 109 ARG A C 1
ATOM 882 O O . ARG A 1 109 ? 14.711 -15.148 -0.777 1 70.94 109 ARG A O 1
ATOM 889 N N . HIS A 1 110 ? 12.984 -16.594 -0.772 1 76.38 110 HIS A N 1
ATOM 890 C CA . HIS A 1 110 ? 12.055 -15.555 -0.34 1 76.38 110 HIS A CA 1
ATOM 891 C C . HIS A 1 110 ? 11.18 -16.047 0.806 1 76.38 110 HIS A C 1
ATOM 893 O O . HIS A 1 110 ? 10.391 -16.984 0.636 1 76.38 110 HIS A O 1
ATOM 899 N N . SER A 1 111 ? 11.547 -15.57 1.952 1 74.69 111 SER A N 1
ATOM 900 C CA . SER A 1 111 ? 10.789 -16 3.125 1 74.69 111 SER A CA 1
ATOM 901 C C . SER A 1 111 ? 9.82 -14.914 3.584 1 74.69 111 SER A C 1
ATOM 903 O O . SER A 1 111 ? 10.148 -13.727 3.537 1 74.69 111 SER A O 1
ATOM 905 N N . PHE A 1 112 ? 8.664 -15.375 3.846 1 83.88 112 PHE A N 1
ATOM 906 C CA . PHE A 1 112 ? 7.66 -14.508 4.445 1 83.88 112 PHE A CA 1
ATOM 907 C C . PHE A 1 112 ? 7.578 -14.727 5.949 1 83.88 112 PHE A C 1
ATOM 909 O O . PHE A 1 112 ? 7.406 -15.859 6.406 1 83.88 112 PHE A O 1
ATOM 916 N N . THR A 1 113 ? 7.852 -13.648 6.656 1 81.56 113 THR A N 1
ATOM 917 C CA . THR A 1 113 ? 7.852 -13.703 8.109 1 81.56 113 THR A CA 1
ATOM 918 C C . THR A 1 113 ? 6.492 -13.289 8.672 1 81.56 113 THR A C 1
ATOM 920 O O . THR A 1 113 ? 5.879 -12.336 8.18 1 81.56 113 THR A O 1
ATOM 923 N N . THR A 1 114 ? 6.113 -14.062 9.672 1 80.88 114 THR A N 1
ATOM 924 C CA . THR A 1 114 ? 4.852 -13.719 10.32 1 80.88 114 THR A CA 1
ATOM 925 C C . THR A 1 114 ? 4.898 -12.305 10.883 1 80.88 114 THR A C 1
ATOM 927 O O . THR A 1 114 ? 5.93 -11.859 11.383 1 80.88 114 THR A O 1
ATOM 930 N N . LYS A 1 115 ? 3.783 -11.594 10.734 1 82.12 115 LYS A N 1
ATOM 931 C CA . LYS A 1 115 ? 3.523 -10.273 11.305 1 82.12 115 LYS A CA 1
ATOM 932 C C . LYS A 1 115 ? 4.34 -9.195 10.586 1 82.12 115 LYS A C 1
ATOM 934 O O . LYS A 1 115 ? 4.434 -8.062 11.062 1 82.12 115 LYS A O 1
ATOM 939 N N . GLU A 1 116 ? 4.973 -9.633 9.516 1 88.56 116 GLU A N 1
ATOM 940 C CA . GLU A 1 116 ? 5.59 -8.641 8.648 1 88.56 116 GLU A CA 1
ATOM 941 C C . GLU A 1 116 ? 4.672 -8.273 7.484 1 88.56 116 GLU A C 1
ATOM 943 O O . GLU A 1 116 ? 3.938 -9.125 6.977 1 88.56 116 GLU A O 1
ATOM 948 N N . ILE A 1 117 ? 4.785 -7.02 7.105 1 93.69 117 ILE A N 1
ATOM 949 C CA . ILE A 1 117 ? 3.93 -6.547 6.023 1 93.69 117 ILE A CA 1
ATOM 950 C C . ILE A 1 117 ? 4.629 -6.758 4.684 1 93.69 117 ILE A C 1
ATOM 952 O O . ILE A 1 117 ? 5.824 -6.488 4.551 1 93.69 117 ILE A O 1
ATOM 956 N N . TYR A 1 118 ? 3.906 -7.25 3.707 1 93.75 118 TYR A N 1
ATOM 957 C CA . TYR A 1 118 ? 4.426 -7.418 2.354 1 93.75 118 TYR A CA 1
ATOM 958 C C . TYR A 1 118 ? 3.486 -6.801 1.327 1 93.75 118 TYR A C 1
ATOM 960 O O . TYR A 1 118 ? 2.264 -6.898 1.456 1 93.75 118 TYR A O 1
ATOM 968 N N . THR A 1 119 ? 4.07 -6.133 0.368 1 96.25 119 THR A N 1
ATOM 969 C CA . THR A 1 119 ? 3.365 -5.762 -0.855 1 96.25 119 THR A CA 1
ATOM 970 C C . THR A 1 119 ? 3.73 -6.707 -1.996 1 96.25 119 THR A C 1
ATOM 972 O O . THR A 1 119 ? 4.898 -6.801 -2.385 1 96.25 119 THR A O 1
ATOM 975 N N . ILE A 1 120 ? 2.721 -7.43 -2.479 1 96.25 120 ILE A N 1
ATOM 976 C CA . ILE A 1 120 ? 2.904 -8.359 -3.586 1 96.25 120 ILE A CA 1
ATOM 977 C C . ILE A 1 120 ? 2.211 -7.824 -4.836 1 96.25 120 ILE A C 1
ATOM 979 O O . ILE A 1 120 ? 1.048 -7.418 -4.781 1 96.25 120 ILE A O 1
ATOM 983 N N . GLU A 1 121 ? 2.973 -7.844 -5.934 1 95.56 121 GLU A N 1
ATOM 984 C CA . GLU A 1 121 ? 2.422 -7.246 -7.145 1 95.56 121 GLU A CA 1
ATOM 985 C C . GLU A 1 121 ? 2.609 -8.164 -8.352 1 95.56 121 GLU A C 1
ATOM 987 O O . GLU A 1 121 ? 3.635 -8.836 -8.469 1 95.56 121 GLU A O 1
ATOM 992 N N . PHE A 1 122 ? 1.637 -8.164 -9.219 1 94.94 122 PHE A N 1
ATOM 993 C CA . PHE A 1 122 ? 1.655 -8.867 -10.492 1 94.94 122 PHE A CA 1
ATOM 994 C C . PHE A 1 122 ? 1.474 -7.895 -11.648 1 94.94 122 PHE A C 1
ATOM 996 O O . PHE A 1 122 ? 0.538 -7.094 -11.656 1 94.94 122 PHE A O 1
ATOM 1003 N N . SER A 1 123 ? 2.359 -7.973 -12.641 1 92.69 123 SER A N 1
ATOM 1004 C CA . SER A 1 123 ? 2.264 -7.082 -13.797 1 92.69 123 SER A CA 1
ATOM 1005 C C . SER A 1 123 ? 2.617 -7.816 -15.086 1 92.69 123 SER A C 1
ATOM 1007 O O . SER A 1 123 ? 3.664 -8.461 -15.172 1 92.69 123 SER A O 1
ATOM 1009 N N . PRO A 1 124 ? 1.729 -7.656 -16.047 1 92.25 124 PRO A N 1
ATOM 1010 C CA . PRO A 1 124 ? 2.102 -8.234 -17.344 1 92.25 124 PRO A CA 1
ATOM 1011 C C . PRO A 1 124 ? 3.336 -7.574 -17.953 1 92.25 124 PRO A C 1
ATOM 1013 O O . PRO A 1 124 ? 3.459 -6.348 -17.922 1 92.25 124 PRO A O 1
ATOM 1016 N N . SER A 1 125 ? 4.176 -8.414 -18.516 1 87.81 125 SER A N 1
ATOM 1017 C CA . SER A 1 125 ? 5.41 -7.891 -19.094 1 87.81 125 SER A CA 1
ATOM 1018 C C . SER A 1 125 ? 5.191 -7.41 -20.516 1 87.81 125 SER A C 1
ATOM 1020 O O . SER A 1 125 ? 6.004 -6.656 -21.062 1 87.81 125 SER A O 1
ATOM 1022 N N . GLY A 1 126 ? 4.156 -7.859 -21.156 1 87.19 126 GLY A N 1
ATOM 1023 C CA . GLY A 1 126 ? 3.963 -7.645 -22.594 1 87.19 126 GLY A CA 1
ATOM 1024 C C . GLY A 1 126 ? 4.582 -8.727 -23.438 1 87.19 126 GLY A C 1
ATOM 1025 O O . GLY A 1 126 ? 4.402 -8.742 -24.656 1 87.19 126 GLY A O 1
ATOM 1026 N N . HIS A 1 127 ? 5.379 -9.656 -22.875 1 88.62 127 HIS A N 1
ATOM 1027 C CA . HIS A 1 127 ? 6.035 -10.75 -23.578 1 88.62 127 HIS A CA 1
ATOM 1028 C C . HIS A 1 127 ? 5.613 -12.102 -23.016 1 88.62 127 HIS A C 1
ATOM 1030 O O . HIS A 1 127 ? 6.457 -12.945 -22.719 1 88.62 127 HIS A O 1
ATOM 1036 N N . HIS A 1 128 ? 4.359 -12.234 -22.844 1 89.69 128 HIS A N 1
ATOM 1037 C CA . HIS A 1 128 ? 3.732 -13.484 -22.438 1 89.69 128 HIS A CA 1
ATOM 1038 C C . HIS A 1 128 ? 4.289 -13.961 -21.094 1 89.69 128 HIS A C 1
ATOM 1040 O O . HIS A 1 128 ? 4.617 -15.141 -20.938 1 89.69 128 HIS A O 1
ATOM 1046 N N . SER A 1 129 ? 4.484 -13.008 -20.219 1 93.19 129 SER A N 1
ATOM 1047 C CA . SER A 1 129 ? 4.926 -13.305 -18.859 1 93.19 129 SER A CA 1
ATOM 1048 C C . SER A 1 129 ? 4.383 -12.281 -17.875 1 93.19 129 SER A C 1
ATOM 1050 O O . SER A 1 129 ? 3.832 -11.258 -18.266 1 93.19 129 SER A O 1
ATOM 1052 N N . VAL A 1 130 ? 4.461 -12.695 -16.641 1 93.69 130 VAL A N 1
ATOM 1053 C CA . VAL A 1 130 ? 4.027 -11.828 -15.547 1 93.69 130 VAL A CA 1
ATOM 1054 C C . VAL A 1 130 ? 5.184 -11.594 -14.578 1 93.69 130 VAL A C 1
ATOM 1056 O O . VAL A 1 130 ? 5.793 -12.555 -14.094 1 93.69 130 VAL A O 1
ATOM 1059 N N . TYR A 1 131 ? 5.414 -10.297 -14.391 1 93 131 TYR A N 1
ATOM 1060 C CA . TYR A 1 131 ? 6.367 -9.961 -13.344 1 93 131 TYR A CA 1
ATOM 1061 C C . TYR A 1 131 ? 5.719 -10.062 -11.969 1 93 131 TYR A C 1
ATOM 1063 O O . TYR A 1 131 ? 4.59 -9.602 -11.773 1 93 131 TYR A O 1
ATOM 1071 N N . VAL A 1 132 ? 6.469 -10.758 -11.078 1 93.5 132 VAL A N 1
ATOM 1072 C CA . VAL A 1 132 ? 6.031 -10.859 -9.688 1 93.5 132 VAL A CA 1
ATOM 1073 C C . VAL A 1 132 ? 7 -10.094 -8.789 1 93.5 132 VAL A C 1
ATOM 1075 O O . VAL A 1 132 ? 8.195 -10.398 -8.758 1 93.5 132 VAL A O 1
ATOM 1078 N N . ARG A 1 133 ? 6.441 -9.125 -8.117 1 93.19 133 ARG A N 1
ATOM 1079 C CA . ARG A 1 133 ? 7.266 -8.297 -7.242 1 93.19 133 ARG A CA 1
ATOM 1080 C C . ARG A 1 133 ? 6.82 -8.414 -5.789 1 93.19 133 ARG A C 1
ATOM 1082 O O . ARG A 1 133 ? 5.621 -8.477 -5.508 1 93.19 133 ARG A O 1
ATOM 1089 N N . VAL A 1 134 ? 7.777 -8.492 -4.938 1 92.5 134 VAL A N 1
ATOM 1090 C CA . VAL A 1 134 ? 7.543 -8.422 -3.498 1 92.5 134 VAL A CA 1
ATOM 1091 C C . VAL A 1 134 ? 8.305 -7.234 -2.91 1 92.5 134 VAL A C 1
ATOM 1093 O O . VAL A 1 134 ? 9.523 -7.145 -3.049 1 92.5 134 VAL A O 1
ATOM 1096 N N . ASN A 1 135 ? 7.531 -6.355 -2.326 1 93.44 135 ASN A N 1
ATOM 1097 C CA . ASN A 1 135 ? 8.117 -5.129 -1.794 1 93.44 135 ASN A CA 1
ATOM 1098 C C . ASN A 1 135 ? 8.977 -4.422 -2.836 1 93.44 135 ASN A C 1
ATOM 1100 O O . ASN A 1 135 ? 10.117 -4.059 -2.557 1 93.44 135 ASN A O 1
ATOM 1104 N N . GLY A 1 136 ? 8.406 -4.371 -4.008 1 89.56 136 GLY A N 1
ATOM 1105 C CA . GLY A 1 136 ? 9.023 -3.59 -5.07 1 89.56 136 GLY A CA 1
ATOM 1106 C C . GLY A 1 136 ? 10.125 -4.336 -5.797 1 89.56 136 GLY A C 1
ATOM 1107 O O . GLY A 1 136 ? 10.625 -3.873 -6.824 1 89.56 136 GLY A O 1
ATOM 1108 N N . GLN A 1 137 ? 10.508 -5.453 -5.301 1 89.06 137 GLN A N 1
ATOM 1109 C CA . GLN A 1 137 ? 11.578 -6.227 -5.914 1 89.06 137 GLN A CA 1
ATOM 1110 C C . GLN A 1 137 ? 11.016 -7.344 -6.789 1 89.06 137 GLN A C 1
ATOM 1112 O O . GLN A 1 137 ? 10.133 -8.094 -6.363 1 89.06 137 GLN A O 1
ATOM 1117 N N . ASN A 1 138 ? 11.547 -7.402 -8.031 1 90.56 138 ASN A N 1
ATOM 1118 C CA . ASN A 1 138 ? 11.164 -8.5 -8.906 1 90.56 138 ASN A CA 1
ATOM 1119 C C . ASN A 1 138 ? 11.75 -9.828 -8.43 1 90.56 138 ASN A C 1
ATOM 1121 O O . ASN A 1 138 ? 12.969 -10.023 -8.453 1 90.56 138 ASN A O 1
ATOM 1125 N N . ILE A 1 139 ? 10.914 -10.773 -8.07 1 89.44 139 ILE A N 1
ATOM 1126 C CA . ILE A 1 139 ? 11.445 -12.008 -7.516 1 89.44 139 ILE A CA 1
ATOM 1127 C C . ILE A 1 139 ? 11.305 -13.133 -8.539 1 89.44 139 ILE A C 1
ATOM 1129 O O . ILE A 1 139 ? 11.93 -14.188 -8.398 1 89.44 139 ILE A O 1
ATOM 1133 N N . HIS A 1 140 ? 10.383 -12.883 -9.5 1 91.5 140 HIS A N 1
ATOM 1134 C CA . HIS A 1 140 ? 10.117 -13.938 -10.469 1 91.5 140 HIS A CA 1
ATOM 1135 C C . HIS A 1 140 ? 9.445 -13.383 -11.719 1 91.5 140 HIS A C 1
ATOM 1137 O O . HIS A 1 140 ? 8.719 -12.391 -11.648 1 91.5 140 HIS A O 1
ATOM 1143 N N . GLU A 1 141 ? 9.781 -13.898 -12.797 1 92.12 141 GLU A N 1
ATOM 1144 C CA . GLU A 1 141 ? 9.023 -13.727 -14.031 1 92.12 141 GLU A CA 1
ATOM 1145 C C . GLU A 1 141 ? 8.367 -15.039 -14.461 1 92.12 141 GLU A C 1
ATOM 1147 O O . GLU A 1 141 ? 9.047 -15.969 -14.891 1 92.12 141 GLU A O 1
ATOM 1152 N N . PHE A 1 142 ? 7.062 -15.086 -14.398 1 95.06 142 PHE A N 1
ATOM 1153 C CA . PHE A 1 142 ? 6.328 -16.312 -14.695 1 95.06 142 PHE A CA 1
ATOM 1154 C C . PHE A 1 142 ? 5.867 -16.328 -16.141 1 95.06 142 PHE A C 1
ATOM 1156 O O . PHE A 1 142 ? 5.023 -15.523 -16.547 1 95.06 142 PHE A O 1
ATOM 1163 N N . ARG A 1 143 ? 6.367 -17.266 -16.828 1 94.25 143 ARG A N 1
ATOM 1164 C CA . ARG A 1 143 ? 5.992 -17.375 -18.234 1 94.25 143 ARG A CA 1
ATOM 1165 C C . ARG A 1 143 ? 4.656 -18.094 -18.391 1 94.25 143 ARG A C 1
ATOM 1167 O O . ARG A 1 143 ? 4.43 -19.125 -17.766 1 94.25 143 ARG A O 1
ATOM 1174 N N . GLU A 1 144 ? 3.893 -17.453 -19.188 1 90.19 144 GLU A N 1
ATOM 1175 C CA . GLU A 1 144 ? 2.592 -18.062 -19.453 1 90.19 144 GLU A CA 1
ATOM 1176 C C . GLU A 1 144 ? 2.746 -19.438 -20.094 1 90.19 144 GLU A C 1
ATOM 1178 O O . GLU A 1 144 ? 3.547 -19.609 -21.016 1 90.19 144 GLU A O 1
ATOM 1183 N N . ARG A 1 145 ? 1.945 -20.312 -19.609 1 94.19 145 ARG A N 1
ATOM 1184 C CA . ARG A 1 145 ? 2.074 -21.672 -20.109 1 94.19 145 ARG A CA 1
ATOM 1185 C C . ARG A 1 145 ? 1.053 -21.953 -21.203 1 94.19 145 ARG A C 1
ATOM 1187 O O . ARG A 1 145 ? 1.262 -22.844 -22.031 1 94.19 145 ARG A O 1
ATOM 1194 N N . HIS A 1 146 ? -0.007 -21.312 -21.172 1 91.19 146 HIS A N 1
ATOM 1195 C CA . HIS A 1 146 ? -1.042 -21.5 -22.172 1 91.19 146 HIS A CA 1
ATOM 1196 C C . HIS A 1 146 ? -1.42 -20.172 -22.828 1 91.19 146 HIS A C 1
ATOM 1198 O O . HIS A 1 146 ? -1.197 -19.109 -22.25 1 91.19 146 HIS A O 1
ATOM 1204 N N . ASN A 1 147 ? -2.002 -20.25 -24 1 71.5 147 ASN A N 1
ATOM 1205 C CA . ASN A 1 147 ? -2.359 -19.062 -24.75 1 71.5 147 ASN A CA 1
ATOM 1206 C C . ASN A 1 147 ? -3.537 -18.328 -24.109 1 71.5 147 ASN A C 1
ATOM 1208 O O . ASN A 1 147 ? -4.414 -18.953 -23.516 1 71.5 147 ASN A O 1
ATOM 1212 N N . GLY A 1 148 ? -3.564 -16.984 -24.234 1 65.38 148 GLY A N 1
ATOM 1213 C CA . GLY A 1 148 ? -4.676 -16.156 -23.797 1 65.38 148 GLY A CA 1
ATOM 1214 C C . GLY A 1 148 ? -4.605 -15.781 -22.328 1 65.38 148 GLY A C 1
ATOM 1215 O O . GLY A 1 148 ? -5.586 -15.93 -21.594 1 65.38 148 GLY A O 1
ATOM 1216 N N . PHE A 1 149 ? -3.49 -15.414 -21.875 1 69.19 149 PHE A N 1
ATOM 1217 C CA . PHE A 1 149 ? -3.301 -14.953 -20.516 1 69.19 149 PHE A CA 1
ATOM 1218 C C . PHE A 1 149 ? -4.309 -13.867 -20.156 1 69.19 149 PHE A C 1
ATOM 1220 O O . PHE A 1 149 ? -4.031 -12.68 -20.328 1 69.19 149 PHE A O 1
ATOM 1227 N N . LYS A 1 150 ? -5.602 -14.375 -20.031 1 88.38 150 LYS A N 1
ATOM 1228 C CA . LYS A 1 150 ? -6.668 -13.516 -19.531 1 88.38 150 LYS A CA 1
ATOM 1229 C C . LYS A 1 150 ? -6.91 -13.75 -18.031 1 88.38 150 LYS A C 1
ATOM 1231 O O . LYS A 1 150 ? -6.867 -14.891 -17.562 1 88.38 150 LYS A O 1
ATOM 1236 N N . VAL A 1 151 ? -6.914 -12.664 -17.297 1 95.25 151 VAL A N 1
ATOM 1237 C CA . VAL A 1 151 ? -7.195 -12.727 -15.875 1 95.25 151 VAL A CA 1
ATOM 1238 C C . VAL A 1 151 ? -8.516 -12.016 -15.57 1 95.25 151 VAL A C 1
ATOM 1240 O O . VAL A 1 151 ? -8.695 -10.852 -15.922 1 95.25 151 VAL A O 1
ATOM 1243 N N . SER A 1 152 ? -9.422 -12.812 -15 1 95.56 152 SER A N 1
ATOM 1244 C CA . SER A 1 152 ? -10.727 -12.219 -14.703 1 95.56 152 SER A CA 1
ATOM 1245 C C . SER A 1 152 ? -10.945 -12.102 -13.195 1 95.56 152 SER A C 1
ATOM 1247 O O . SER A 1 152 ? -11.836 -11.367 -12.758 1 95.56 152 SER A O 1
ATOM 1249 N N . THR A 1 153 ? -10.211 -12.891 -12.438 1 96.69 153 THR A N 1
ATOM 1250 C CA . THR A 1 153 ? -10.391 -12.836 -10.992 1 96.69 153 THR A CA 1
ATOM 1251 C C . THR A 1 153 ? -9.062 -13.07 -10.273 1 96.69 153 THR A C 1
ATOM 1253 O O . THR A 1 153 ? -8.18 -13.75 -10.797 1 96.69 153 THR A O 1
ATOM 1256 N N . VAL A 1 154 ? -8.938 -12.453 -9.117 1 97.31 154 VAL A N 1
ATOM 1257 C CA . VAL A 1 154 ? -7.871 -12.766 -8.172 1 97.31 154 VAL A CA 1
ATOM 1258 C C . VAL A 1 154 ? -8.453 -13.461 -6.945 1 97.31 154 VAL A C 1
ATOM 1260 O O . VAL A 1 154 ? -9.477 -13.031 -6.402 1 97.31 154 VAL A O 1
ATOM 1263 N N . GLU A 1 155 ? -7.84 -14.539 -6.613 1 97.31 155 GLU A N 1
ATOM 1264 C CA . GLU A 1 155 ? -8.219 -15.281 -5.414 1 97.31 155 GLU A CA 1
ATOM 1265 C C . GLU A 1 155 ? -7.09 -15.305 -4.395 1 97.31 155 GLU A C 1
ATOM 1267 O O . GLU A 1 155 ? -5.953 -15.656 -4.727 1 97.31 155 GLU A O 1
ATOM 1272 N N . ILE A 1 156 ? -7.387 -14.891 -3.172 1 96.25 156 ILE A N 1
ATOM 1273 C CA . ILE A 1 156 ? -6.391 -14.852 -2.105 1 96.25 156 ILE A CA 1
ATOM 1274 C C . ILE A 1 156 ? -6.82 -15.781 -0.971 1 96.25 156 ILE A C 1
ATOM 1276 O O . ILE A 1 156 ? -7.918 -15.648 -0.431 1 96.25 156 ILE A O 1
ATOM 1280 N N . GLY A 1 157 ? -5.926 -16.688 -0.632 1 91.12 157 GLY A N 1
ATOM 1281 C CA . GLY A 1 157 ? -6.277 -17.656 0.395 1 91.12 157 GLY A CA 1
ATOM 1282 C C . GLY A 1 157 ? -5.164 -17.891 1.396 1 91.12 157 GLY A C 1
ATOM 1283 O O . GLY A 1 157 ? -4 -17.609 1.119 1 91.12 157 GLY A O 1
ATOM 1284 N N . GLY A 1 158 ? -5.617 -18.547 2.518 1 87.38 158 GLY A N 1
ATOM 1285 C CA . GLY A 1 158 ? -4.664 -18.922 3.549 1 87.38 158 GLY A CA 1
ATOM 1286 C C . GLY A 1 158 ? -4.738 -18.047 4.785 1 87.38 158 GLY A C 1
ATOM 1287 O O . GLY A 1 158 ? -5.691 -17.281 4.949 1 87.38 158 GLY A O 1
ATOM 1288 N N . ASN A 1 159 ? -3.754 -18.25 5.664 1 82.69 159 ASN A N 1
ATOM 1289 C CA . ASN A 1 159 ? -3.713 -17.531 6.938 1 82.69 159 ASN A CA 1
ATOM 1290 C C . ASN A 1 159 ? -2.955 -16.219 6.812 1 82.69 159 ASN A C 1
ATOM 1292 O O . ASN A 1 159 ? -1.79 -16.125 7.207 1 82.69 159 ASN A O 1
ATOM 1296 N N . ILE A 1 160 ? -3.623 -15.25 6.273 1 87.75 160 ILE A N 1
ATOM 1297 C CA . ILE A 1 160 ? -2.994 -13.953 6.062 1 87.75 160 ILE A CA 1
ATOM 1298 C C . ILE A 1 160 ? -3.994 -12.836 6.359 1 87.75 160 ILE A C 1
ATOM 1300 O O . ILE A 1 160 ? -5.195 -13 6.137 1 87.75 160 ILE A O 1
ATOM 1304 N N . ASN A 1 161 ? -3.506 -11.836 6.969 1 91.25 161 ASN A N 1
ATOM 1305 C CA . ASN A 1 161 ? -4.266 -10.594 7.082 1 91.25 161 ASN A CA 1
ATOM 1306 C C . ASN A 1 161 ? -4.109 -9.727 5.836 1 91.25 161 ASN A C 1
ATOM 1308 O O . ASN A 1 161 ? -2.996 -9.359 5.465 1 91.25 161 ASN A O 1
ATOM 1312 N N . ILE A 1 162 ? -5.266 -9.5 5.168 1 94.44 162 ILE A N 1
ATOM 1313 C CA . ILE A 1 162 ? -5.227 -8.641 3.99 1 94.44 162 ILE A CA 1
ATOM 1314 C C . ILE A 1 162 ? -5.484 -7.195 4.398 1 94.44 162 ILE A C 1
ATOM 1316 O O . ILE A 1 162 ? -6.555 -6.871 4.918 1 94.44 162 ILE A O 1
ATOM 1320 N N . HIS A 1 163 ? -4.488 -6.391 4.137 1 96.5 163 HIS A N 1
ATOM 1321 C CA . HIS A 1 163 ? -4.676 -4.973 4.422 1 96.5 163 HIS A CA 1
ATOM 1322 C C . HIS A 1 163 ? -5.383 -4.27 3.268 1 96.5 163 HIS A C 1
ATOM 1324 O O . HIS A 1 163 ? -6.34 -3.523 3.484 1 96.5 163 HIS A O 1
ATOM 1330 N N . SER A 1 164 ? -4.879 -4.492 2.061 1 96.75 164 SER A N 1
ATOM 1331 C CA . SER A 1 164 ? -5.535 -3.832 0.934 1 96.75 164 SER A CA 1
ATOM 1332 C C . SER A 1 164 ? -5.309 -4.602 -0.363 1 96.75 164 SER A C 1
ATOM 1334 O O . SER A 1 164 ? -4.336 -5.348 -0.487 1 96.75 164 SER A O 1
ATOM 1336 N N . ILE A 1 165 ? -6.234 -4.457 -1.305 1 96.12 165 ILE A N 1
ATOM 1337 C CA . ILE A 1 165 ? -6.191 -5.02 -2.65 1 96.12 165 ILE A CA 1
ATOM 1338 C C . ILE A 1 165 ? -6.449 -3.92 -3.678 1 96.12 165 ILE A C 1
ATOM 1340 O O . ILE A 1 165 ? -7.438 -3.193 -3.584 1 96.12 165 ILE A O 1
ATOM 1344 N N . HIS A 1 166 ? -5.512 -3.771 -4.566 1 93.56 166 HIS A N 1
ATOM 1345 C CA . HIS A 1 166 ? -5.625 -2.771 -5.621 1 93.56 166 HIS A CA 1
ATOM 1346 C C . HIS A 1 166 ? -5.648 -3.424 -7 1 93.56 166 HIS A C 1
ATOM 1348 O O . HIS A 1 166 ? -4.703 -4.117 -7.379 1 93.56 166 HIS A O 1
ATOM 1354 N N . ILE A 1 167 ? -6.742 -3.227 -7.73 1 92.75 167 ILE A N 1
ATOM 1355 C CA . ILE A 1 167 ? -6.914 -3.855 -9.039 1 92.75 167 ILE A CA 1
ATOM 1356 C C . ILE A 1 167 ? -7.062 -2.781 -10.109 1 92.75 167 ILE A C 1
ATOM 1358 O O . ILE A 1 167 ? -7.617 -1.709 -9.852 1 92.75 167 ILE A O 1
ATOM 1362 N N . PRO A 1 168 ? -6.566 -3.162 -11.336 1 87.62 168 PRO A N 1
ATOM 1363 C CA . PRO A 1 168 ? -6.73 -2.186 -12.414 1 87.62 168 PRO A CA 1
ATOM 1364 C C . PRO A 1 168 ? -8.188 -2.025 -12.844 1 87.62 168 PRO A C 1
ATOM 1366 O O . PRO A 1 168 ? -9 -2.932 -12.648 1 87.62 168 PRO A O 1
ATOM 1369 N N . MET B 1 1 ? -29.828 26.188 14.477 1 25.56 1 MET B N 1
ATOM 1370 C CA . MET B 1 1 ? -29.219 24.859 14.414 1 25.56 1 MET B CA 1
ATOM 1371 C C . MET B 1 1 ? -28.344 24.719 13.172 1 25.56 1 MET B C 1
ATOM 1373 O O . MET B 1 1 ? -28.844 24.859 12.047 1 25.56 1 MET B O 1
ATOM 1377 N N . ALA B 1 2 ? -27.109 25.141 13.188 1 28.31 2 ALA B N 1
ATOM 1378 C CA . ALA B 1 2 ? -26.281 25.297 11.984 1 28.31 2 ALA B CA 1
ATOM 1379 C C . ALA B 1 2 ? -26.094 23.953 11.281 1 28.31 2 ALA B C 1
ATOM 1381 O O . ALA B 1 2 ? -25.703 22.969 11.898 1 28.31 2 ALA B O 1
ATOM 1382 N N . TYR B 1 3 ? -26.859 23.5 10.297 1 26.28 3 TYR B N 1
ATOM 1383 C CA . TYR B 1 3 ? -26.812 22.281 9.477 1 26.28 3 TYR B CA 1
ATOM 1384 C C . TYR B 1 3 ? -25.422 22.109 8.859 1 26.28 3 TYR B C 1
ATOM 1386 O O . TYR B 1 3 ? -25 22.922 8.023 1 26.28 3 TYR B O 1
ATOM 1394 N N . THR B 1 4 ? -24.453 21.906 9.609 1 28.89 4 THR B N 1
ATOM 1395 C CA . THR B 1 4 ? -23.125 21.734 9.031 1 28.89 4 THR B CA 1
ATOM 1396 C C . THR B 1 4 ? -23.141 20.656 7.953 1 28.89 4 THR B C 1
ATOM 1398 O O . THR B 1 4 ? -23.609 19.531 8.188 1 28.89 4 THR B O 1
ATOM 1401 N N . ASP B 1 5 ? -23.266 20.969 6.711 1 24.84 5 ASP B N 1
ATOM 1402 C CA . ASP B 1 5 ? -23.219 20.203 5.469 1 24.84 5 ASP B CA 1
ATOM 1403 C C . ASP B 1 5 ? -22.109 19.141 5.523 1 24.84 5 ASP B C 1
ATOM 1405 O O . ASP B 1 5 ? -20.938 19.484 5.672 1 24.84 5 ASP B O 1
ATOM 1409 N N . ALA B 1 6 ? -22.375 18.047 6.07 1 30.58 6 ALA B N 1
ATOM 1410 C CA . ALA B 1 6 ? -21.531 16.844 5.961 1 30.58 6 ALA B CA 1
ATOM 1411 C C . ALA B 1 6 ? -20.984 16.688 4.547 1 30.58 6 ALA B C 1
ATOM 1413 O O . ALA B 1 6 ? -21.734 16.406 3.607 1 30.58 6 ALA B O 1
ATOM 1414 N N . GLN B 1 7 ? -20.141 17.594 4.07 1 28.12 7 GLN B N 1
ATOM 1415 C CA . GLN B 1 7 ? -19.531 17.406 2.756 1 28.12 7 GLN B CA 1
ATOM 1416 C C . GLN B 1 7 ? -19.172 15.953 2.514 1 28.12 7 GLN B C 1
ATOM 1418 O O . GLN B 1 7 ? -18.453 15.336 3.314 1 28.12 7 GLN B O 1
ATOM 1423 N N . GLN B 1 8 ? -19.906 15.188 1.993 1 30.45 8 GLN B N 1
ATOM 1424 C CA . GLN B 1 8 ? -19.734 13.812 1.521 1 30.45 8 GLN B CA 1
ATOM 1425 C C . GLN B 1 8 ? -18.375 13.648 0.845 1 30.45 8 GLN B C 1
ATOM 1427 O O . GLN B 1 8 ? -18.109 14.266 -0.186 1 30.45 8 GLN B O 1
ATOM 1432 N N . LEU B 1 9 ? -17.344 13.703 1.522 1 33.25 9 LEU B N 1
ATOM 1433 C CA . LEU B 1 9 ? -15.984 13.562 1.011 1 33.25 9 LEU B CA 1
ATOM 1434 C C . LEU B 1 9 ? -15.914 12.453 -0.036 1 33.25 9 LEU B C 1
ATOM 1436 O O . LEU B 1 9 ? -16.453 11.367 0.169 1 33.25 9 LEU B O 1
ATOM 1440 N N . SER B 1 10 ? -15.867 12.797 -1.259 1 34.28 10 SER B N 1
ATOM 1441 C CA . SER B 1 10 ? -15.883 11.945 -2.441 1 34.28 10 SER B CA 1
ATOM 1442 C C . SER B 1 10 ? -14.938 10.758 -2.275 1 34.28 10 SER B C 1
ATOM 1444 O O . SER B 1 10 ? -13.812 10.914 -1.799 1 34.28 10 SER B O 1
ATOM 1446 N N . SER B 1 11 ? -15.422 9.609 -2.027 1 38.78 11 SER B N 1
ATOM 1447 C CA . SER B 1 11 ? -14.766 8.305 -2.039 1 38.78 11 SER B CA 1
ATOM 1448 C C . SER B 1 11 ? -14.094 8.039 -3.377 1 38.78 11 SER B C 1
ATOM 1450 O O . SER B 1 11 ? -13.688 6.906 -3.66 1 38.78 11 SER B O 1
ATOM 1452 N N . GLU B 1 12 ? -14.078 9.117 -4.207 1 40.62 12 GLU B N 1
ATOM 1453 C CA . GLU B 1 12 ? -13.609 8.836 -5.562 1 40.62 12 GLU B CA 1
ATOM 1454 C C . GLU B 1 12 ? -12.117 8.523 -5.578 1 40.62 12 GLU B C 1
ATOM 1456 O O . GLU B 1 12 ? -11.328 9.203 -4.922 1 40.62 12 GLU B O 1
ATOM 1461 N N . ILE B 1 13 ? -11.781 7.359 -5.918 1 42.88 13 ILE B N 1
ATOM 1462 C CA . ILE B 1 13 ? -10.406 6.941 -6.188 1 42.88 13 ILE B CA 1
ATOM 1463 C C . ILE B 1 13 ? -9.805 7.832 -7.273 1 42.88 13 ILE B C 1
ATOM 1465 O O . ILE B 1 13 ? -10.422 8.055 -8.32 1 42.88 13 ILE B O 1
ATOM 1469 N N . PRO B 1 14 ? -8.797 8.539 -6.922 1 43.81 14 PRO B N 1
ATOM 1470 C CA . PRO B 1 14 ? -8.188 9.344 -7.984 1 43.81 14 PRO B CA 1
ATOM 1471 C C . PRO B 1 14 ? -7.867 8.523 -9.234 1 43.81 14 PRO B C 1
ATOM 1473 O O . PRO B 1 14 ? -7.457 7.363 -9.125 1 43.81 14 PRO B O 1
ATOM 1476 N N . LYS B 1 15 ? -8.344 8.766 -10.406 1 47.19 15 LYS B N 1
ATOM 1477 C CA . LYS B 1 15 ? -8.305 8.109 -11.711 1 47.19 15 LYS B CA 1
ATOM 1478 C C . LYS B 1 15 ? -6.883 7.719 -12.086 1 47.19 15 LYS B C 1
ATOM 1480 O O . LYS B 1 15 ? -6.66 6.66 -12.68 1 47.19 15 LYS B O 1
ATOM 1485 N N . TYR B 1 16 ? -5.875 8.836 -11.977 1 47.12 16 TYR B N 1
ATOM 1486 C CA . TYR B 1 16 ? -4.574 8.57 -12.578 1 47.12 16 TYR B CA 1
ATOM 1487 C C . TYR B 1 16 ? -3.475 8.562 -11.523 1 47.12 16 TYR B C 1
ATOM 1489 O O . TYR B 1 16 ? -3.221 9.586 -10.883 1 47.12 16 TYR B O 1
ATOM 1497 N N . THR B 1 17 ? -3.322 7.406 -10.734 1 60.03 17 THR B N 1
ATOM 1498 C CA . THR B 1 17 ? -2.195 7.617 -9.836 1 60.03 17 THR B CA 1
ATOM 1499 C C . THR B 1 17 ? -0.956 6.883 -10.336 1 60.03 17 THR B C 1
ATOM 1501 O O . THR B 1 17 ? -0.997 5.672 -10.57 1 60.03 17 THR B O 1
ATOM 1504 N N . HIS B 1 18 ? -0.087 7.699 -11.055 1 71.88 18 HIS B N 1
ATOM 1505 C CA . HIS B 1 18 ? 1.246 7.176 -11.336 1 71.88 18 HIS B CA 1
ATOM 1506 C C . HIS B 1 18 ? 2.236 7.578 -10.25 1 71.88 18 HIS B C 1
ATOM 1508 O O . HIS B 1 18 ? 2.246 8.734 -9.812 1 71.88 18 HIS B O 1
ATOM 1514 N N . PHE B 1 19 ? 2.854 6.508 -9.703 1 85.25 19 PHE B N 1
ATOM 1515 C CA . PHE B 1 19 ? 3.938 6.789 -8.773 1 85.25 19 PHE B CA 1
ATOM 1516 C C . PHE B 1 19 ? 5.289 6.719 -9.469 1 85.25 19 PHE B C 1
ATOM 1518 O O . PHE B 1 19 ? 5.578 5.746 -10.172 1 85.25 19 PHE B O 1
ATOM 1525 N N . SER B 1 20 ? 6.035 7.824 -9.367 1 84.44 20 SER B N 1
ATOM 1526 C CA . SER B 1 20 ? 7.348 7.871 -10 1 84.44 20 SER B CA 1
ATOM 1527 C C . SER B 1 20 ? 8.406 7.203 -9.125 1 84.44 20 SER B C 1
ATOM 1529 O O . SER B 1 20 ? 9.461 6.801 -9.617 1 84.44 20 SER B O 1
ATOM 1531 N N . LYS B 1 21 ? 8.117 7.172 -7.879 1 89.75 21 LYS B N 1
ATOM 1532 C CA . LYS B 1 21 ? 9.055 6.574 -6.93 1 89.75 21 LYS B CA 1
ATOM 1533 C C . LYS B 1 21 ? 8.312 5.797 -5.844 1 89.75 21 LYS B C 1
ATOM 1535 O O . LYS B 1 21 ? 7.328 6.289 -5.285 1 89.75 21 LYS B O 1
ATOM 1540 N N . GLU B 1 22 ? 8.75 4.555 -5.629 1 92.5 22 GLU B N 1
ATOM 1541 C CA . GLU B 1 22 ? 8.227 3.719 -4.559 1 92.5 22 GLU B CA 1
ATOM 1542 C C . GLU B 1 22 ? 9.344 3.182 -3.672 1 92.5 22 GLU B C 1
ATOM 1544 O O . GLU B 1 22 ? 10.32 2.609 -4.172 1 92.5 22 GLU B O 1
ATOM 1549 N N . ILE B 1 23 ? 9.203 3.451 -2.406 1 95.12 23 ILE B N 1
ATOM 1550 C CA . ILE B 1 23 ? 10.203 3.027 -1.426 1 95.12 23 ILE B CA 1
ATOM 1551 C C . ILE B 1 23 ? 9.594 1.989 -0.487 1 95.12 23 ILE B C 1
ATOM 1553 O O . ILE B 1 23 ? 8.508 2.201 0.066 1 95.12 23 ILE B O 1
ATOM 1557 N N . PHE B 1 24 ? 10.32 0.881 -0.345 1 94.88 24 PHE B N 1
ATOM 1558 C CA . PHE B 1 24 ? 9.805 -0.158 0.538 1 94.88 24 PHE B CA 1
ATOM 1559 C C . PHE B 1 24 ? 10.742 -0.381 1.718 1 94.88 24 PHE B C 1
ATOM 1561 O O . PHE B 1 24 ? 11.969 -0.37 1.557 1 94.88 24 PHE B O 1
ATOM 1568 N N . LYS B 1 25 ? 10.164 -0.535 2.893 1 92.62 25 LYS B N 1
ATOM 1569 C CA . LYS B 1 25 ? 10.828 -0.897 4.141 1 92.62 25 LYS B CA 1
ATOM 1570 C C . LYS B 1 25 ? 12.086 -0.059 4.355 1 92.62 25 LYS B C 1
ATOM 1572 O O . LYS B 1 25 ? 13.172 -0.602 4.586 1 92.62 25 LYS B O 1
ATOM 1577 N N . PRO B 1 26 ? 11.883 1.24 4.32 1 92.5 26 PRO B N 1
ATOM 1578 C CA . PRO B 1 26 ? 13.078 2.045 4.609 1 92.5 26 PRO B CA 1
ATOM 1579 C C . PRO B 1 26 ? 13.625 1.804 6.012 1 92.5 26 PRO B C 1
ATOM 1581 O O . PRO B 1 26 ? 12.867 1.452 6.922 1 92.5 26 PRO B O 1
ATOM 1584 N N . LYS B 1 27 ? 14.898 1.894 6.121 1 89.38 27 LYS B N 1
ATOM 1585 C CA . LYS B 1 27 ? 15.516 1.725 7.438 1 89.38 27 LYS B CA 1
ATOM 1586 C C . LYS B 1 27 ? 14.867 2.65 8.469 1 89.38 27 LYS B C 1
ATOM 1588 O O . LYS B 1 27 ? 14.594 3.814 8.172 1 89.38 27 LYS B O 1
ATOM 1593 N N . LYS B 1 28 ? 14.664 2.025 9.594 1 83.75 28 LYS B N 1
ATOM 1594 C CA . LYS B 1 28 ? 14.023 2.797 10.656 1 83.75 28 LYS B CA 1
ATOM 1595 C C . LYS B 1 28 ? 14.867 4.008 11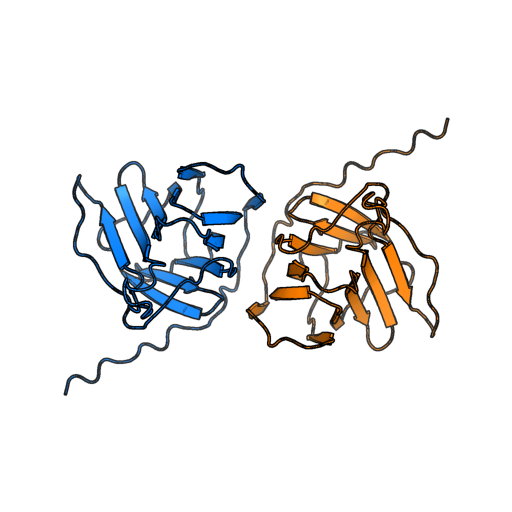.039 1 83.75 28 LYS B C 1
ATOM 1597 O O . LYS B 1 28 ? 16.078 3.885 11.242 1 83.75 28 LYS B O 1
ATOM 1602 N N . GLN B 1 29 ? 14.305 5.129 10.984 1 84.5 29 GLN B N 1
ATOM 1603 C CA . GLN B 1 29 ? 14.898 6.383 11.438 1 84.5 29 GLN B CA 1
ATOM 1604 C C . GLN B 1 29 ? 13.859 7.273 12.117 1 84.5 29 GLN B C 1
ATOM 1606 O O . GLN B 1 29 ? 12.656 7.02 12.016 1 84.5 29 GLN B O 1
ATOM 1611 N N . LYS B 1 30 ? 14.344 8.203 12.922 1 83 30 LYS B N 1
ATOM 1612 C CA . LYS B 1 30 ? 13.461 9.094 13.672 1 83 30 LYS B CA 1
ATOM 1613 C C . LYS B 1 30 ? 12.586 9.914 12.727 1 83 30 LYS B C 1
ATOM 1615 O O . LYS B 1 30 ? 11.422 10.18 13.023 1 83 30 LYS B O 1
ATOM 1620 N N . CYS B 1 31 ? 13.234 10.297 11.68 1 91.38 31 CYS B N 1
ATOM 1621 C CA . CYS B 1 31 ? 12.547 11.117 10.688 1 91.38 31 CYS B CA 1
ATOM 1622 C C . CYS B 1 31 ? 12.969 10.727 9.281 1 91.38 31 CYS B C 1
ATOM 1624 O O . CYS B 1 31 ? 14.156 10.719 8.961 1 91.38 31 CYS B O 1
ATOM 1626 N N . PHE B 1 32 ? 11.977 10.391 8.461 1 94.56 32 PHE B N 1
ATOM 1627 C CA . PHE B 1 32 ? 12.234 10.031 7.07 1 94.56 32 PHE B CA 1
ATOM 1628 C C . PHE B 1 32 ? 11.812 11.156 6.129 1 94.56 32 PHE B C 1
ATOM 1630 O O . PHE B 1 32 ? 10.688 11.656 6.215 1 94.56 32 PHE B O 1
ATOM 1637 N N . ILE B 1 33 ? 12.789 11.594 5.258 1 96.38 33 ILE B N 1
ATOM 1638 C CA . ILE B 1 33 ? 12.523 12.695 4.348 1 96.38 33 ILE B CA 1
ATOM 1639 C C . ILE B 1 33 ? 12.602 12.203 2.902 1 96.38 33 ILE B C 1
ATOM 1641 O O . ILE B 1 33 ? 13.602 11.609 2.496 1 96.38 33 ILE B O 1
ATOM 1645 N N . VAL B 1 34 ? 11.57 12.438 2.113 1 96.75 34 VAL B N 1
ATOM 1646 C CA . VAL B 1 34 ? 11.508 12.008 0.72 1 96.75 34 VAL B CA 1
ATOM 1647 C C . VAL B 1 34 ? 11.18 13.203 -0.176 1 96.75 34 VAL B C 1
ATOM 1649 O O . VAL B 1 34 ? 10.156 13.867 0.019 1 96.75 34 VAL B O 1
ATOM 1652 N N . PRO B 1 35 ? 12.016 13.414 -1.16 1 96.25 35 PRO B N 1
ATOM 1653 C CA . PRO B 1 35 ? 11.664 14.477 -2.109 1 96.25 35 PRO B CA 1
ATOM 1654 C C . PRO B 1 35 ? 10.43 14.141 -2.938 1 96.25 35 PRO B C 1
ATOM 1656 O O . PRO B 1 35 ? 10.172 12.977 -3.234 1 96.25 35 PRO B O 1
ATOM 1659 N N . VAL B 1 36 ? 9.68 15.156 -3.252 1 94.31 36 VAL B N 1
ATOM 1660 C CA . VAL B 1 36 ? 8.5 15.055 -4.098 1 94.31 36 VAL B CA 1
ATOM 1661 C C . VAL B 1 36 ? 8.672 15.922 -5.34 1 94.31 36 VAL B C 1
ATOM 1663 O O . VAL B 1 36 ? 9.008 17.109 -5.234 1 94.31 36 VAL B O 1
ATOM 1666 N N . ASN B 1 37 ? 8.383 15.312 -6.469 1 89.44 37 ASN B N 1
ATOM 1667 C CA . ASN B 1 37 ? 8.633 16.047 -7.703 1 89.44 37 ASN B CA 1
ATOM 1668 C C . ASN B 1 37 ? 7.383 16.781 -8.172 1 89.44 37 ASN B C 1
ATOM 1670 O O . ASN B 1 37 ? 7.48 17.797 -8.875 1 89.44 37 ASN B O 1
ATOM 1674 N N . SER B 1 38 ? 6.324 16.281 -7.879 1 89.38 38 SER B N 1
ATOM 1675 C CA . SER B 1 38 ? 5.055 16.875 -8.281 1 89.38 38 SER B CA 1
ATOM 1676 C C . SER B 1 38 ? 3.959 16.578 -7.262 1 89.38 38 SER B C 1
ATOM 1678 O O . SER B 1 38 ? 3.959 15.523 -6.633 1 89.38 38 SER B O 1
ATOM 1680 N N . PHE B 1 39 ? 3.107 17.562 -7.094 1 92 39 PHE B N 1
ATOM 1681 C CA . PHE B 1 39 ? 1.924 17.406 -6.258 1 92 39 PHE B CA 1
ATOM 1682 C C . PHE B 1 39 ? 0.783 18.281 -6.762 1 92 39 PHE B C 1
ATOM 1684 O O . PHE B 1 39 ? 0.499 19.328 -6.184 1 92 39 PHE B O 1
ATOM 1691 N N . THR B 1 40 ? 0.201 17.828 -7.82 1 90.81 40 THR B N 1
ATOM 1692 C CA . THR B 1 40 ? -0.913 18.516 -8.477 1 90.81 40 THR B CA 1
ATOM 1693 C C . THR B 1 40 ? -2.082 17.547 -8.68 1 90.81 40 THR B C 1
ATOM 1695 O O . THR B 1 40 ? -1.989 16.375 -8.352 1 90.81 40 THR B O 1
ATOM 1698 N N . VAL B 1 41 ? -3.158 18.141 -9.195 1 88 41 VAL B N 1
ATOM 1699 C CA . VAL B 1 41 ? -4.359 17.328 -9.391 1 88 41 VAL B CA 1
ATOM 1700 C C . VAL B 1 41 ? -4.008 16.047 -10.141 1 88 41 VAL B C 1
ATOM 1702 O O . VAL B 1 41 ? -3.309 16.094 -11.156 1 88 41 VAL B O 1
ATOM 1705 N N . GLY B 1 42 ? -4.449 14.945 -9.602 1 86.25 42 GLY B N 1
ATOM 1706 C CA . GLY B 1 42 ? -4.117 13.648 -10.18 1 86.25 42 GLY B CA 1
ATOM 1707 C C . GLY B 1 42 ? -3.016 12.93 -9.422 1 86.25 42 GLY B C 1
ATOM 1708 O O . GLY B 1 42 ? -2.881 11.711 -9.531 1 86.25 42 GLY B O 1
ATOM 1709 N N . ASP B 1 43 ? -2.203 13.695 -8.734 1 89.44 43 ASP B N 1
ATOM 1710 C CA . ASP B 1 43 ? -1.129 13.109 -7.941 1 89.44 43 ASP B CA 1
ATOM 1711 C C . ASP B 1 43 ? -1.659 12.578 -6.613 1 89.44 43 ASP B C 1
ATOM 1713 O O . ASP B 1 43 ? -2.736 12.977 -6.164 1 89.44 43 ASP B O 1
ATOM 1717 N N . ARG B 1 44 ? -0.878 11.625 -6.148 1 91.19 44 ARG B N 1
ATOM 1718 C CA . ARG B 1 44 ? -1.169 11.07 -4.832 1 91.19 44 ARG B CA 1
ATOM 1719 C C . ARG B 1 44 ? 0.114 10.672 -4.113 1 91.19 44 ARG B C 1
ATOM 1721 O O . ARG B 1 44 ? 1.044 10.148 -4.734 1 91.19 44 ARG B O 1
ATOM 1728 N N . ILE B 1 45 ? 0.162 11.086 -2.914 1 94.5 45 ILE B N 1
ATOM 1729 C CA . ILE B 1 45 ? 1.19 10.531 -2.037 1 94.5 45 ILE B CA 1
ATOM 1730 C C . ILE B 1 45 ? 0.585 9.445 -1.147 1 94.5 45 ILE B C 1
ATOM 1732 O O . ILE B 1 45 ? -0.456 9.664 -0.521 1 94.5 45 ILE B O 1
ATOM 1736 N N . ARG B 1 46 ? 1.174 8.312 -1.152 1 95.44 46 ARG B N 1
ATOM 1737 C CA . ARG B 1 46 ? 0.659 7.191 -0.373 1 95.44 46 ARG B CA 1
ATOM 1738 C C . ARG B 1 46 ? 1.727 6.641 0.569 1 95.44 46 ARG B C 1
ATOM 1740 O O . ARG B 1 46 ? 2.852 6.363 0.146 1 95.44 46 ARG B O 1
ATOM 1747 N N . ILE B 1 47 ? 1.368 6.496 1.807 1 97.19 47 ILE B N 1
ATOM 1748 C CA . ILE B 1 47 ? 2.266 5.949 2.82 1 97.19 47 ILE B CA 1
ATOM 1749 C C . ILE B 1 47 ? 1.578 4.797 3.549 1 97.19 47 ILE B C 1
ATOM 1751 O O . ILE B 1 47 ? 0.459 4.945 4.043 1 97.19 47 ILE B O 1
ATOM 1755 N N . VAL B 1 48 ? 2.199 3.631 3.547 1 96.88 48 VAL B N 1
ATOM 1756 C CA . VAL B 1 48 ? 1.721 2.475 4.297 1 96.88 48 VAL B CA 1
ATOM 1757 C C . VAL B 1 48 ? 2.541 2.312 5.574 1 96.88 48 VAL B C 1
ATOM 1759 O O . VAL B 1 48 ? 3.762 2.143 5.52 1 96.88 48 VAL B O 1
ATOM 1762 N N . VAL B 1 49 ? 1.865 2.373 6.691 1 94.25 49 VAL B N 1
ATOM 1763 C CA . VAL B 1 49 ? 2.586 2.418 7.961 1 94.25 49 VAL B CA 1
ATOM 1764 C C . VAL B 1 49 ? 1.938 1.46 8.961 1 94.25 49 VAL B C 1
ATOM 1766 O O . VAL B 1 49 ? 0.784 1.062 8.781 1 94.25 49 VAL B O 1
ATOM 1769 N N . GLU B 1 50 ? 2.691 1.075 9.953 1 92 50 GLU B N 1
ATOM 1770 C CA . GLU B 1 50 ? 2.254 0.352 11.141 1 92 50 GLU B CA 1
ATOM 1771 C C . GLU B 1 50 ? 2.754 1.031 12.414 1 92 50 GLU B C 1
ATOM 1773 O O . GLU B 1 50 ? 3.943 0.966 12.734 1 92 50 GLU B O 1
ATOM 1778 N N . PRO B 1 51 ? 1.811 1.733 13.148 1 86.88 51 PRO B N 1
ATOM 1779 C CA . PRO B 1 51 ? 2.238 2.361 14.398 1 86.88 51 PRO B CA 1
ATOM 1780 C C . PRO B 1 51 ? 2.824 1.358 15.391 1 86.88 51 PRO B C 1
ATOM 1782 O O . PRO B 1 51 ? 2.312 0.243 15.523 1 86.88 51 PRO B O 1
ATOM 1785 N N . ASP B 1 52 ? 3.975 1.66 15.961 1 81.94 52 ASP B N 1
ATOM 1786 C CA . ASP B 1 52 ? 4.676 0.779 16.891 1 81.94 52 ASP B CA 1
ATOM 1787 C C . ASP B 1 52 ? 4.156 0.958 18.312 1 81.94 52 ASP B C 1
ATOM 1789 O O . ASP B 1 52 ? 3.445 1.922 18.609 1 81.94 52 ASP B O 1
ATOM 1793 N N . TYR B 1 53 ? 4.414 -0.072 19.25 1 65.88 53 TYR B N 1
ATOM 1794 C CA . TYR B 1 53 ? 3.926 -0.151 20.625 1 65.88 53 TYR B CA 1
ATOM 1795 C C . TYR B 1 53 ? 4.469 0.999 21.453 1 65.88 53 TYR B C 1
ATOM 1797 O O . TYR B 1 53 ? 3.869 1.375 22.469 1 65.88 53 TYR B O 1
ATOM 1805 N N . ASP B 1 54 ? 5.43 1.621 21.031 1 59.03 54 ASP B N 1
ATOM 1806 C CA . ASP B 1 54 ? 6.137 2.385 22.047 1 59.03 54 ASP B CA 1
ATOM 1807 C C . ASP B 1 54 ? 5.25 3.488 22.625 1 59.03 54 ASP B C 1
ATOM 1809 O O . ASP B 1 54 ? 4.25 3.867 22.016 1 59.03 54 ASP B O 1
ATOM 1813 N N . THR B 1 55 ? 5.602 3.904 23.812 1 50.53 55 THR B N 1
ATOM 1814 C CA . THR B 1 55 ? 4.988 4.848 24.75 1 50.53 55 THR B CA 1
ATOM 1815 C C . THR B 1 55 ? 4.609 6.141 24.031 1 50.53 55 THR B C 1
ATOM 1817 O O . THR B 1 55 ? 3.633 6.797 24.406 1 50.53 55 THR B O 1
ATOM 1820 N N . VAL B 1 56 ? 5.582 6.512 23.328 1 52.88 56 VAL B N 1
ATOM 1821 C CA . VAL B 1 56 ? 5.25 7.801 22.719 1 52.88 56 VAL B CA 1
ATOM 1822 C C . VAL B 1 56 ? 4.34 7.59 21.516 1 52.88 56 VAL B C 1
ATOM 1824 O O . VAL B 1 56 ? 4.707 6.895 20.562 1 52.88 56 VAL B O 1
ATOM 1827 N N . ARG B 1 57 ? 3.145 7.715 21.562 1 57.38 57 ARG B N 1
ATOM 1828 C CA . ARG B 1 57 ? 2.016 7.277 20.75 1 57.38 57 ARG B CA 1
ATOM 1829 C C . ARG B 1 57 ? 1.713 8.281 19.641 1 57.38 57 ARG B C 1
ATOM 1831 O O . ARG B 1 57 ? 0.548 8.531 19.328 1 57.38 57 ARG B O 1
ATOM 1838 N N . LYS B 1 58 ? 2.902 8.891 19.188 1 74.88 58 LYS B N 1
ATOM 1839 C CA . LYS B 1 58 ? 2.541 9.891 18.188 1 74.88 58 LYS B CA 1
ATOM 1840 C C . LYS B 1 58 ? 3.371 9.727 16.922 1 74.88 58 LYS B C 1
ATOM 1842 O O . LYS B 1 58 ? 4.547 9.359 16.984 1 74.88 58 LYS B O 1
ATOM 1847 N N . PHE B 1 59 ? 2.668 9.719 15.781 1 88.38 59 PHE B N 1
ATOM 1848 C CA . PHE B 1 59 ? 3.404 9.898 14.539 1 88.38 59 PHE B CA 1
ATOM 1849 C C . PHE B 1 59 ? 2.809 11.031 13.711 1 88.38 59 PHE B C 1
ATOM 1851 O O . PHE B 1 59 ? 1.684 11.461 13.961 1 88.38 59 PHE B O 1
ATOM 1858 N N . ASP B 1 60 ? 3.699 11.594 12.867 1 93.19 60 ASP B N 1
ATOM 1859 C CA . ASP B 1 60 ? 3.225 12.695 12.031 1 93.19 60 ASP B CA 1
ATOM 1860 C C . ASP B 1 60 ? 3.771 12.578 10.609 1 93.19 60 ASP B C 1
ATOM 1862 O O . ASP B 1 60 ? 4.777 11.906 10.383 1 93.19 60 ASP B O 1
ATOM 1866 N N . ILE B 1 61 ? 3.057 13.078 9.734 1 96.75 61 ILE B N 1
ATOM 1867 C CA . ILE B 1 61 ? 3.43 13.234 8.336 1 96.75 61 ILE B CA 1
ATOM 1868 C C . ILE B 1 61 ? 3.297 14.695 7.922 1 96.75 61 ILE B C 1
ATOM 1870 O O . ILE B 1 61 ? 2.23 15.297 8.078 1 96.75 61 ILE B O 1
ATOM 1874 N N . LYS B 1 62 ? 4.363 15.227 7.406 1 96.94 62 LYS B N 1
ATOM 1875 C CA . LYS B 1 62 ? 4.367 16.625 7 1 96.94 62 LYS B CA 1
ATOM 1876 C C . LYS B 1 62 ? 4.648 16.766 5.508 1 96.94 62 LYS B C 1
ATOM 1878 O O . LYS B 1 62 ? 5.621 16.203 4.996 1 96.94 62 LYS B O 1
ATOM 1883 N N . LEU B 1 63 ? 3.76 17.453 4.812 1 97.25 63 LEU B N 1
ATOM 1884 C CA . LEU B 1 63 ? 4.039 17.938 3.469 1 97.25 63 LEU B CA 1
ATOM 1885 C C . LEU B 1 63 ? 4.676 19.328 3.521 1 97.25 63 LEU B C 1
ATOM 1887 O O . LEU B 1 63 ? 4.07 20.281 4.031 1 97.25 63 LEU B O 1
ATOM 1891 N N . LYS B 1 64 ? 5.852 19.422 2.896 1 96.38 64 LYS B N 1
ATOM 1892 C CA . LYS B 1 64 ? 6.629 20.625 3.113 1 96.38 64 LYS B CA 1
ATOM 1893 C C . LYS B 1 64 ? 7 21.297 1.787 1 96.38 64 LYS B C 1
ATOM 1895 O O . LYS B 1 64 ? 7.062 20.625 0.753 1 96.38 64 LYS B O 1
ATOM 1900 N N . ASN B 1 65 ? 7.168 22.547 1.828 1 94.88 65 ASN B N 1
ATOM 1901 C CA . ASN B 1 65 ? 7.832 23.375 0.826 1 94.88 65 ASN B CA 1
ATOM 1902 C C . ASN B 1 65 ? 8.992 24.156 1.427 1 94.88 65 ASN B C 1
ATOM 1904 O O . ASN B 1 65 ? 8.797 25.219 2.021 1 94.88 65 ASN B O 1
ATOM 1908 N N . GLY B 1 66 ? 10.242 23.594 1.193 1 92.25 66 GLY B N 1
ATOM 1909 C CA . GLY B 1 66 ? 11.36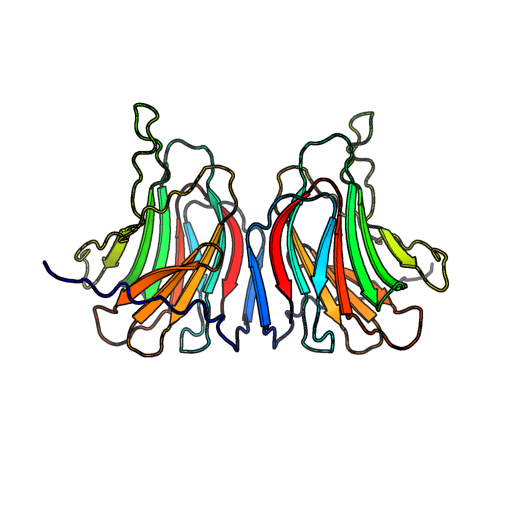7 24.156 1.932 1 92.25 66 GLY B CA 1
ATOM 1910 C C . GLY B 1 66 ? 11.219 24.016 3.436 1 92.25 66 GLY B C 1
ATOM 1911 O O . GLY B 1 66 ? 11.023 22.922 3.949 1 92.25 66 GLY B O 1
ATOM 1912 N N . ASN B 1 67 ? 11.227 25.203 4.078 1 92.38 67 ASN B N 1
ATOM 1913 C CA . ASN B 1 67 ? 11.148 25.188 5.535 1 92.38 67 ASN B CA 1
ATOM 1914 C C . ASN B 1 67 ? 9.703 25.297 6.02 1 92.38 67 ASN B C 1
ATOM 1916 O O . ASN B 1 67 ? 9.43 25.141 7.211 1 92.38 67 ASN B O 1
ATOM 1920 N N . GLU B 1 68 ? 8.828 25.516 5.121 1 95 68 GLU B N 1
ATOM 1921 C CA . GLU B 1 68 ? 7.414 25.641 5.484 1 95 68 GLU B CA 1
ATOM 1922 C C . GLU B 1 68 ? 6.727 24.281 5.477 1 95 68 GLU B C 1
ATOM 1924 O O . GLU B 1 68 ? 7.051 23.406 4.656 1 95 68 GLU B O 1
ATOM 1929 N N . VAL B 1 69 ? 5.844 24.094 6.496 1 96.81 69 VAL B N 1
ATOM 1930 C CA . VAL B 1 69 ? 4.949 22.938 6.488 1 96.81 69 VAL B CA 1
ATOM 1931 C C . VAL B 1 69 ? 3.586 23.344 5.938 1 96.81 69 VAL B C 1
ATOM 1933 O O . VAL B 1 69 ? 2.83 24.062 6.602 1 96.81 69 VAL B O 1
ATOM 1936 N N . VAL B 1 70 ? 3.367 22.859 4.785 1 96.06 70 VAL B N 1
ATOM 1937 C CA . VAL B 1 70 ? 2.119 23.203 4.109 1 96.06 70 VAL B CA 1
ATOM 1938 C C . VAL B 1 70 ? 0.954 22.484 4.785 1 96.06 70 VAL B C 1
ATOM 1940 O O . VAL B 1 70 ? -0.109 23.078 4.996 1 96.06 70 VAL B O 1
ATOM 1943 N N . LEU B 1 71 ? 1.143 21.25 5.129 1 96.81 71 LEU B N 1
ATOM 1944 C CA . LEU B 1 71 ? 0.165 20.391 5.797 1 96.81 71 LEU B CA 1
ATOM 1945 C C . LEU B 1 71 ? 0.852 19.438 6.762 1 96.81 71 LEU B C 1
ATOM 1947 O O . LEU B 1 71 ? 1.754 18.688 6.367 1 96.81 71 LEU B O 1
ATOM 1951 N N . SER B 1 72 ? 0.45 19.547 7.992 1 96.12 72 SER B N 1
ATOM 1952 C CA . SER B 1 72 ? 0.895 18.594 9 1 96.12 72 SER B CA 1
ATOM 1953 C C . SER B 1 72 ? -0.241 17.672 9.422 1 96.12 72 SER B C 1
ATOM 1955 O O . SER B 1 72 ? -1.321 18.141 9.797 1 96.12 72 SER B O 1
ATOM 1957 N N . PHE B 1 73 ? -0.012 16.406 9.273 1 95.81 73 PHE B N 1
ATOM 1958 C CA . PHE B 1 73 ? -0.859 15.336 9.773 1 95.81 73 PHE B CA 1
ATOM 1959 C C . PHE B 1 73 ? -0.274 14.734 11.047 1 95.81 73 PHE B C 1
ATOM 1961 O O . PHE B 1 73 ? 0.808 14.141 11.016 1 95.81 73 PHE B O 1
ATOM 1968 N N . GLU B 1 74 ? -0.991 14.898 12.219 1 91.19 74 GLU B N 1
ATOM 1969 C CA . GLU B 1 74 ? -0.516 14.336 13.484 1 91.19 74 GLU B CA 1
ATOM 1970 C C . GLU B 1 74 ? -1.545 13.383 14.086 1 91.19 74 GLU B C 1
ATOM 1972 O O . GLU B 1 74 ? -2.68 13.781 14.359 1 91.19 74 GLU B O 1
ATOM 1977 N N . ALA B 1 75 ? -1.109 12.172 14.234 1 87.38 75 ALA B N 1
ATOM 1978 C CA . ALA B 1 75 ? -1.972 11.164 14.844 1 87.38 75 ALA B CA 1
ATOM 1979 C C . ALA B 1 75 ? -1.468 10.781 16.234 1 87.38 75 ALA B C 1
ATOM 1981 O O . ALA B 1 75 ? -0.266 10.594 16.438 1 87.38 75 ALA B O 1
ATOM 1982 N N . ASP B 1 76 ? -2.258 10.984 17.203 1 71.06 76 ASP B N 1
ATOM 1983 C CA . ASP B 1 76 ? -1.941 10.508 18.547 1 71.06 76 ASP B CA 1
ATOM 1984 C C . ASP B 1 76 ? -2.477 9.102 18.781 1 71.06 76 ASP B C 1
ATOM 1986 O O . ASP B 1 76 ? -3.68 8.859 18.672 1 71.06 76 ASP B O 1
ATOM 1990 N N . THR B 1 77 ? -1.653 8.125 18.828 1 58 77 THR B N 1
ATOM 1991 C CA . THR B 1 77 ? -2.094 6.746 19.031 1 58 77 THR B CA 1
ATOM 1992 C C . THR B 1 77 ? -2.416 6.488 20.5 1 58 77 THR B C 1
ATOM 1994 O O . THR B 1 77 ? -2.691 5.352 20.891 1 58 77 THR B O 1
ATOM 1997 N N . GLN B 1 78 ? -2.326 7.387 21.484 1 52.78 78 GLN B N 1
ATOM 1998 C CA . GLN B 1 78 ? -2.277 7.09 22.922 1 52.78 78 GLN B CA 1
ATOM 1999 C C . GLN B 1 78 ? -3.656 6.707 23.453 1 52.78 78 GLN B C 1
ATOM 2001 O O . GLN B 1 78 ? -4.664 7.293 23.047 1 52.78 78 GLN B O 1
ATOM 2006 N N . GLN B 1 79 ? -3.682 5.477 23.812 1 49.38 79 GLN B N 1
ATOM 2007 C CA . GLN B 1 79 ? -4.652 4.977 24.781 1 49.38 79 GLN B CA 1
ATOM 2008 C C . GLN B 1 79 ? -4.676 5.848 26.031 1 49.38 79 GLN B C 1
ATOM 2010 O O . GLN B 1 79 ? -3.648 6.406 26.422 1 49.38 79 GLN B O 1
ATOM 2015 N N . SER B 1 80 ? -5.688 6.605 26.281 1 47.28 80 SER B N 1
ATOM 2016 C CA . SER B 1 80 ? -5.73 7.336 27.531 1 47.28 80 SER B CA 1
ATOM 2017 C C . SER B 1 80 ? -5.062 6.543 28.656 1 47.28 80 SER B C 1
ATOM 2019 O O . SER B 1 80 ? -4.961 5.32 28.578 1 47.28 80 SER B O 1
ATOM 2021 N N . GLU B 1 81 ? -4.332 7.215 29.469 1 48.09 81 GLU B N 1
ATOM 2022 C CA . GLU B 1 81 ? -3.76 6.625 30.672 1 48.09 81 GLU B CA 1
ATOM 2023 C C . GLU B 1 81 ? -4.758 5.695 31.359 1 48.09 81 GLU B C 1
ATOM 2025 O O . GLU B 1 81 ? -4.371 4.707 31.984 1 48.09 81 GLU B O 1
ATOM 2030 N N . ASP B 1 82 ? -6.031 6.098 31.609 1 48.94 82 ASP B N 1
ATOM 2031 C CA . ASP B 1 82 ? -7.055 5.305 32.281 1 48.94 82 ASP B CA 1
ATOM 2032 C C . ASP B 1 82 ? -7.598 4.211 31.359 1 48.94 82 ASP B C 1
ATOM 2034 O O . ASP B 1 82 ? -8.531 3.498 31.719 1 48.94 82 ASP B O 1
ATOM 2038 N N . GLY B 1 83 ? -6.945 3.914 30.281 1 48 83 GLY B N 1
ATOM 2039 C CA . GLY B 1 83 ? -7.387 2.896 29.344 1 48 83 GLY B CA 1
ATOM 2040 C C . GLY B 1 83 ? -8.477 3.385 28.406 1 48 83 GLY B C 1
ATOM 2041 O O . GLY B 1 83 ? -9.078 2.592 27.688 1 48 83 GLY B O 1
ATOM 2042 N N . ILE B 1 84 ? -8.945 4.484 28.781 1 46.66 84 ILE B N 1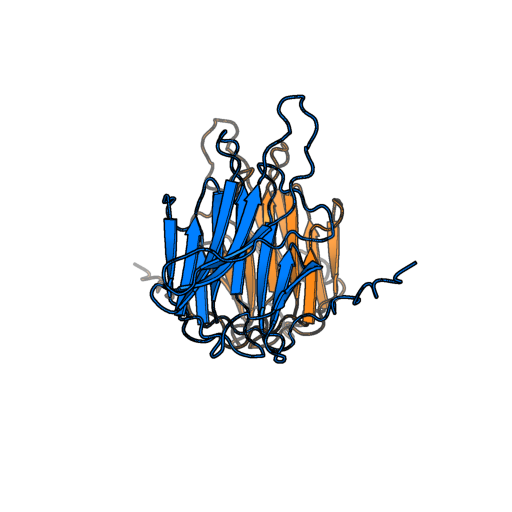
ATOM 2043 C CA . ILE B 1 84 ? -10.023 5.016 27.953 1 46.66 84 ILE B CA 1
ATOM 2044 C C . ILE B 1 84 ? -9.438 5.645 26.688 1 46.66 84 ILE B C 1
ATOM 2046 O O . ILE B 1 84 ? -8.516 6.465 26.766 1 46.66 84 ILE B O 1
ATOM 2050 N N . PRO B 1 85 ? -9.539 4.949 25.547 1 47.69 85 PRO B N 1
ATOM 2051 C CA . PRO B 1 85 ? -9.18 5.609 24.281 1 47.69 85 PRO B CA 1
ATOM 2052 C C . PRO B 1 85 ? -9.539 7.094 24.266 1 47.69 85 PRO B C 1
ATOM 2054 O O . PRO B 1 85 ? -10.68 7.461 24.562 1 47.69 85 PRO B O 1
ATOM 2057 N N . ASP B 1 86 ? -8.852 7.961 24.922 1 49.03 86 ASP B N 1
ATOM 2058 C CA . ASP B 1 86 ? -9.258 9.32 24.562 1 49.03 86 ASP B CA 1
ATOM 2059 C C . ASP B 1 86 ? -9.352 9.484 23.047 1 49.03 86 ASP B C 1
ATOM 2061 O O . ASP B 1 86 ? -8.414 9.141 22.312 1 49.03 86 ASP B O 1
ATOM 2065 N N . PRO B 1 87 ? -10.406 9.438 22.484 1 49.53 87 PRO B N 1
ATOM 2066 C CA . PRO B 1 87 ? -10.633 9.57 21.047 1 49.53 87 PRO B CA 1
ATOM 2067 C C . PRO B 1 87 ? -9.727 10.609 20.391 1 49.53 87 PRO B C 1
ATOM 2069 O O . PRO B 1 87 ? -10.031 11.805 20.406 1 49.53 87 PRO B O 1
ATOM 2072 N N . LYS B 1 88 ? -8.336 10.508 20.75 1 55.81 88 LYS B N 1
ATOM 2073 C CA . LYS B 1 88 ? -7.539 11.57 20.141 1 55.81 88 LYS B CA 1
ATOM 2074 C C . LYS B 1 88 ? -7.695 11.578 18.609 1 55.81 88 LYS B C 1
ATOM 2076 O O . LYS B 1 88 ? -7.871 10.523 18 1 55.81 88 LYS B O 1
ATOM 2081 N N . HIS B 1 89 ? -8.18 12.727 17.984 1 67.75 89 HIS B N 1
ATOM 2082 C CA . HIS B 1 89 ? -8.344 13.219 16.625 1 67.75 89 HIS B CA 1
ATOM 2083 C C . HIS B 1 89 ? -6.996 13.367 15.922 1 67.75 89 HIS B C 1
ATOM 2085 O O . HIS B 1 89 ? -5.961 13.484 16.578 1 67.75 89 HIS B O 1
ATOM 2091 N N . VAL B 1 90 ? -7.012 12.969 14.672 1 87.5 90 VAL B N 1
ATOM 2092 C CA . VAL B 1 90 ? -5.938 13.477 13.828 1 87.5 90 VAL B CA 1
ATOM 2093 C C . VAL B 1 90 ? -5.984 15 13.789 1 87.5 90 VAL B C 1
ATOM 2095 O O . VAL B 1 90 ? -7.059 15.594 13.641 1 87.5 90 VAL B O 1
ATOM 2098 N N . VAL B 1 91 ? -4.875 15.609 14.078 1 91.25 91 VAL B N 1
ATOM 2099 C CA . VAL B 1 91 ? -4.82 17.062 14.062 1 91.25 91 VAL B CA 1
ATOM 2100 C C . VAL B 1 91 ? -4.016 17.547 12.859 1 91.25 91 VAL B C 1
ATOM 2102 O O . VAL B 1 91 ? -2.965 16.969 12.547 1 91.25 91 VAL B O 1
ATOM 2105 N N . PHE B 1 92 ? -4.531 18.609 12.25 1 94.06 92 PHE B N 1
ATOM 2106 C CA . PHE B 1 92 ? -3.869 19.234 11.109 1 94.06 92 PHE B CA 1
ATOM 2107 C C . PHE B 1 92 ? -3.428 20.641 11.438 1 94.06 92 PHE B C 1
ATOM 2109 O O . PHE B 1 92 ? -4.039 21.312 12.281 1 94.06 92 PHE B O 1
ATOM 2116 N N . ASN B 1 93 ? -2.326 21.016 10.797 1 95.75 93 ASN B N 1
ATOM 2117 C CA . ASN B 1 93 ? -1.827 22.375 11.016 1 95.75 93 ASN B CA 1
ATOM 2118 C C . ASN B 1 93 ? -0.869 22.797 9.906 1 95.75 93 ASN B C 1
ATOM 2120 O O . ASN B 1 93 ? -0.588 22.031 8.992 1 95.75 93 ASN B O 1
ATOM 2124 N N . THR B 1 94 ? -0.529 24.031 9.906 1 96.56 94 THR B N 1
ATOM 2125 C CA . THR B 1 94 ? 0.431 24.625 8.977 1 96.56 94 THR B CA 1
ATOM 2126 C C . THR B 1 94 ? 1.518 25.375 9.734 1 96.56 94 THR B C 1
ATOM 2128 O O . THR B 1 94 ? 1.237 26.031 10.734 1 96.56 94 THR B O 1
ATOM 2131 N N . PHE B 1 95 ? 2.723 25.234 9.383 1 96.88 95 PHE B N 1
ATOM 2132 C CA . PHE B 1 95 ? 3.842 26.016 9.891 1 96.88 95 PHE B CA 1
ATOM 2133 C C . PHE B 1 95 ? 4.324 27.016 8.844 1 96.88 95 PHE B C 1
ATOM 2135 O O . PHE B 1 95 ? 4.871 26.609 7.809 1 96.88 95 PHE B O 1
ATOM 2142 N N . TYR B 1 96 ? 4.094 28.188 9.094 1 94.25 96 TYR B N 1
ATOM 2143 C CA . TYR B 1 96 ? 4.367 29.25 8.125 1 94.25 96 TYR B CA 1
ATOM 2144 C C . TYR B 1 96 ? 4.988 30.469 8.805 1 94.25 96 TYR B C 1
ATOM 2146 O O . TYR B 1 96 ? 4.562 30.859 9.883 1 94.25 96 TYR B O 1
ATOM 2154 N N . ASN B 1 97 ? 5.992 31 8.109 1 93.69 97 ASN B N 1
ATOM 2155 C CA . ASN B 1 97 ? 6.703 32.156 8.617 1 93.69 97 ASN B CA 1
ATOM 2156 C C . ASN B 1 97 ? 7.191 31.938 10.047 1 93.69 97 ASN B C 1
ATOM 2158 O O . ASN B 1 97 ? 7.004 32.812 10.914 1 93.69 97 ASN B O 1
ATOM 2162 N N . GLY B 1 98 ? 7.641 30.781 10.344 1 94.88 98 GLY B N 1
ATOM 2163 C CA . GLY B 1 98 ? 8.328 30.469 11.586 1 94.88 98 GLY B CA 1
ATOM 2164 C C . GLY B 1 98 ? 7.379 30.141 12.727 1 94.88 98 GLY B C 1
ATOM 2165 O O . GLY B 1 98 ? 7.781 30.141 13.891 1 94.88 98 GLY B O 1
ATOM 2166 N N . ALA B 1 99 ? 6.125 29.953 12.484 1 96.75 99 ALA B N 1
ATOM 2167 C CA . ALA B 1 99 ?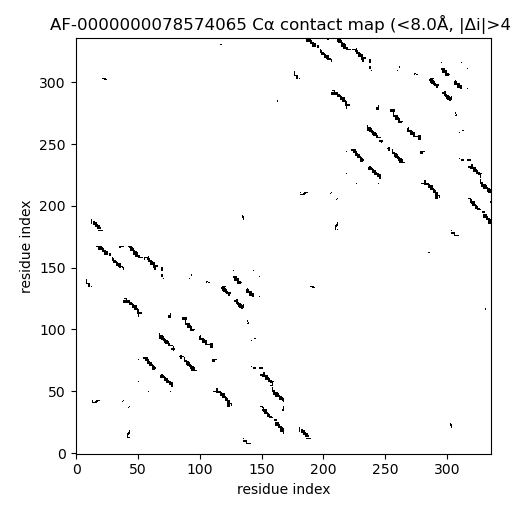 5.18 29.672 13.562 1 96.75 99 ALA B CA 1
ATOM 2168 C C . ALA B 1 99 ? 4.102 28.688 13.109 1 96.75 99 ALA B C 1
ATOM 2170 O O . ALA B 1 99 ? 3.678 28.719 11.945 1 96.75 99 ALA B O 1
ATOM 2171 N N . TRP B 1 100 ? 3.74 27.922 14.047 1 97.06 100 TRP B N 1
ATOM 2172 C CA . TRP B 1 100 ? 2.539 27.109 13.836 1 97.06 100 TRP B CA 1
ATOM 2173 C C . TRP B 1 100 ? 1.29 27.984 13.859 1 97.06 100 TRP B C 1
ATOM 2175 O O . TRP B 1 100 ? 1.204 28.938 14.641 1 97.06 100 TRP B O 1
ATOM 2185 N N . GLU B 1 101 ? 0.387 27.562 12.969 1 97 101 GLU B N 1
ATOM 2186 C CA . GLU B 1 101 ? -0.863 28.312 12.93 1 97 101 GLU B CA 1
ATOM 2187 C C . GLU B 1 101 ? -1.949 27.625 13.75 1 97 101 GLU B C 1
ATOM 2189 O O . GLU B 1 101 ? -1.692 27.156 14.859 1 97 101 GLU B O 1
ATOM 2194 N N . LYS B 1 102 ? -3.176 27.641 13.336 1 95.19 102 LYS B N 1
ATOM 2195 C CA . LYS B 1 102 ? -4.27 27.062 14.117 1 95.19 102 LYS B CA 1
ATOM 2196 C C . LYS B 1 102 ? -4.414 25.562 13.859 1 95.19 102 LYS B C 1
ATOM 2198 O O . LYS B 1 102 ? -4.492 25.141 12.703 1 95.19 102 LYS B O 1
ATOM 2203 N N . GLU B 1 103 ? -4.477 24.828 14.922 1 92.81 103 GLU B N 1
ATOM 2204 C CA . GLU B 1 103 ? -4.723 23.406 14.789 1 92.81 103 GLU B CA 1
ATOM 2205 C C . GLU B 1 103 ? -6.156 23.125 14.352 1 92.81 103 GLU B C 1
ATOM 2207 O O . GLU B 1 103 ? -7.09 23.797 14.797 1 92.81 103 GLU B O 1
ATOM 2212 N N . GLU B 1 104 ? -6.277 22.188 13.531 1 90.81 104 GLU B N 1
ATOM 2213 C CA . GLU B 1 104 ? -7.566 21.766 12.992 1 90.81 104 GLU B CA 1
ATOM 2214 C C . GLU B 1 104 ? -7.793 20.281 13.203 1 90.81 104 GLU B C 1
ATOM 2216 O O . GLU B 1 104 ? -7.223 19.453 12.484 1 90.81 104 GLU B O 1
ATOM 2221 N N . PRO B 1 105 ? -8.602 19.906 14.195 1 87.06 105 PRO B N 1
ATOM 2222 C CA . PRO B 1 105 ? -8.898 18.484 14.398 1 87.06 105 PRO B CA 1
ATOM 2223 C C . PRO B 1 105 ? -9.914 17.953 13.398 1 87.06 105 PRO B C 1
ATOM 2225 O O . PRO B 1 105 ? -10.734 18.703 12.875 1 87.06 105 PRO B O 1
ATOM 2228 N N . THR B 1 106 ? -9.727 16.656 13.141 1 86.5 106 THR B N 1
ATOM 2229 C CA . THR B 1 106 ? -10.766 16.031 12.328 1 86.5 106 THR B CA 1
ATOM 2230 C C . THR B 1 106 ? -12.102 16.031 13.07 1 86.5 106 THR B C 1
ATOM 2232 O O . THR B 1 106 ? -12.133 16.094 14.297 1 86.5 106 THR B O 1
ATOM 2235 N N . THR B 1 107 ? -13.188 16.031 12.234 1 77.88 107 THR B N 1
ATOM 2236 C CA . THR B 1 107 ? -14.523 16 12.82 1 77.88 107 THR B CA 1
ATOM 2237 C C . THR B 1 107 ? -14.82 14.625 13.414 1 77.88 107 THR B C 1
ATOM 2239 O O . THR B 1 107 ? -15.547 14.508 14.406 1 77.88 107 THR B O 1
ATOM 2242 N N . GLY B 1 108 ? -14.328 13.625 12.859 1 73.38 108 GLY B N 1
ATOM 2243 C CA . GLY B 1 108 ? -14.57 12.273 13.336 1 73.38 108 GLY B CA 1
ATOM 2244 C C . GLY B 1 108 ? -13.391 11.68 14.07 1 73.38 108 GLY B C 1
ATOM 2245 O O . GLY B 1 108 ? -12.281 12.227 14.031 1 73.38 108 GLY B O 1
ATOM 2246 N N . ARG B 1 109 ? -13.805 10.695 14.859 1 70.94 109 ARG B N 1
ATOM 2247 C CA . ARG B 1 109 ? -12.766 9.977 15.586 1 70.94 109 ARG B CA 1
ATOM 2248 C C . ARG B 1 109 ? -12.016 9.023 14.672 1 70.94 109 ARG B C 1
ATOM 2250 O O . ARG B 1 109 ? -12.625 8.273 13.898 1 70.94 109 ARG B O 1
ATOM 2257 N N . HIS B 1 110 ? -10.789 9.328 14.664 1 76.5 110 HIS B N 1
ATOM 2258 C CA . HIS B 1 110 ? -9.898 8.43 13.93 1 76.5 110 HIS B CA 1
ATOM 2259 C C . HIS B 1 110 ? -8.75 7.953 14.805 1 76.5 110 HIS B C 1
ATOM 2261 O O . HIS B 1 110 ? -7.895 8.75 15.203 1 76.5 110 HIS B O 1
ATOM 2267 N N . SER B 1 111 ? -8.922 6.75 15.234 1 74.81 111 SER B N 1
ATOM 2268 C CA . SER B 1 111 ? -7.898 6.203 16.125 1 74.81 111 SER B CA 1
ATOM 2269 C C . SER B 1 111 ? -6.965 5.262 15.359 1 74.81 111 SER B C 1
ATOM 2271 O O . SER B 1 111 ? -7.406 4.5 14.5 1 74.81 111 SER B O 1
ATOM 2273 N N . PHE B 1 112 ? -5.734 5.48 15.625 1 84 112 PHE B N 1
ATOM 2274 C CA . PHE B 1 112 ? -4.719 4.57 15.117 1 84 112 PHE B CA 1
ATOM 2275 C C . PHE B 1 112 ? -4.289 3.578 16.188 1 84 112 PHE B C 1
ATOM 2277 O O . PHE B 1 112 ? -3.926 3.975 17.297 1 84 112 PHE B O 1
ATOM 2284 N N . THR B 1 113 ? -4.492 2.322 15.836 1 81.75 113 THR B N 1
ATOM 2285 C CA . THR B 1 113 ? -4.16 1.248 16.766 1 81.75 113 THR B CA 1
ATOM 2286 C C . THR B 1 113 ? -2.76 0.707 16.5 1 81.75 113 THR B C 1
ATOM 2288 O O . THR B 1 113 ? -2.371 0.537 15.336 1 81.75 113 THR B O 1
ATOM 2291 N N . THR B 1 114 ? -2.096 0.479 17.625 1 80.62 114 THR B N 1
ATOM 2292 C CA . THR B 1 114 ? -0.761 -0.091 17.484 1 80.62 114 THR B CA 1
ATOM 2293 C C . THR B 1 114 ? -0.818 -1.433 16.75 1 80.62 114 THR B C 1
ATOM 2295 O O . THR B 1 114 ? -1.756 -2.209 16.953 1 80.62 114 THR B O 1
ATOM 2298 N N . LYS B 1 115 ? 0.157 -1.663 15.883 1 82.31 115 LYS B N 1
ATOM 2299 C CA . LYS B 1 115 ? 0.402 -2.914 15.172 1 82.31 115 LYS B CA 1
ATOM 2300 C C . LYS B 1 115 ? -0.659 -3.156 14.102 1 82.31 115 LYS B C 1
ATOM 2302 O O . LYS B 1 115 ? -0.771 -4.262 13.57 1 82.31 115 LYS B O 1
ATOM 2307 N N . GLU B 1 116 ? -1.462 -2.125 13.906 1 88.5 116 GLU B N 1
ATOM 2308 C CA . GLU B 1 116 ? -2.359 -2.174 12.758 1 88.5 116 GLU B CA 1
ATOM 2309 C C . GLU B 1 116 ? -1.767 -1.432 11.562 1 88.5 116 GLU B C 1
ATOM 2311 O O . GLU B 1 116 ? -1.083 -0.42 11.734 1 88.5 116 GLU B O 1
ATOM 2316 N N . ILE B 1 117 ? -2.084 -1.969 10.406 1 93.75 117 ILE B N 1
ATOM 2317 C CA . ILE B 1 117 ? -1.544 -1.359 9.195 1 93.75 117 ILE B CA 1
ATOM 2318 C C . ILE B 1 117 ? -2.498 -0.279 8.688 1 93.75 117 ILE B C 1
ATOM 2320 O O . ILE B 1 117 ? -3.715 -0.479 8.664 1 93.75 117 ILE B O 1
ATOM 2324 N N . TYR B 1 118 ? -1.971 0.853 8.32 1 93.81 118 TYR B N 1
ATOM 2325 C CA . TYR B 1 118 ? -2.756 1.935 7.734 1 93.81 118 TYR B CA 1
ATOM 2326 C C . TYR B 1 118 ? -2.133 2.414 6.43 1 93.81 118 TYR B C 1
ATOM 2328 O O . TYR B 1 118 ? -0.909 2.506 6.312 1 93.81 118 TYR B O 1
ATOM 2336 N N . THR B 1 119 ? -2.975 2.648 5.449 1 96.31 119 THR B N 1
ATOM 2337 C CA . THR B 1 119 ? -2.602 3.41 4.262 1 96.31 119 THR B CA 1
ATOM 2338 C C . THR B 1 119 ? -3.111 4.844 4.359 1 96.31 119 THR B C 1
ATOM 2340 O O . THR B 1 119 ? -4.32 5.078 4.441 1 96.31 119 THR B O 1
ATOM 2343 N N . ILE B 1 120 ? -2.164 5.789 4.406 1 96.31 120 ILE B N 1
ATOM 2344 C CA . ILE B 1 120 ? -2.492 7.207 4.473 1 96.31 120 ILE B CA 1
ATOM 2345 C C . ILE B 1 120 ? -2.154 7.879 3.145 1 96.31 120 ILE B C 1
ATOM 2347 O O . ILE B 1 120 ? -1.055 7.699 2.613 1 96.31 120 ILE B O 1
ATOM 2351 N N . GLU B 1 121 ? -3.141 8.648 2.646 1 95.69 121 GLU B N 1
ATOM 2352 C CA . GLU B 1 121 ? -2.936 9.234 1.327 1 95.69 121 GLU B CA 1
ATOM 2353 C C . GLU B 1 121 ? -3.289 10.719 1.327 1 95.69 121 GLU B C 1
ATOM 2355 O O . GLU B 1 121 ? -4.238 11.141 1.995 1 95.69 121 GLU B O 1
ATOM 2360 N N . PHE B 1 122 ? -2.529 11.477 0.597 1 94.94 122 PHE B N 1
ATOM 2361 C CA . PHE B 1 122 ? -2.754 12.898 0.354 1 94.94 122 PHE B CA 1
ATOM 2362 C C . PHE B 1 122 ? -2.936 13.164 -1.135 1 94.94 122 PHE B C 1
ATOM 2364 O O . PHE B 1 122 ? -2.113 12.742 -1.952 1 94.94 122 PHE B O 1
ATOM 2371 N N . SER B 1 123 ? -4.004 13.875 -1.501 1 92.69 123 SER B N 1
ATOM 2372 C CA . SER B 1 123 ? -4.254 14.195 -2.904 1 92.69 123 SER B CA 1
ATOM 2373 C C . SER B 1 123 ? -4.812 15.602 -3.061 1 92.69 123 SER B C 1
ATOM 2375 O O . SER B 1 123 ? -5.781 15.969 -2.395 1 92.69 123 SER B O 1
ATOM 2377 N N . PRO B 1 124 ? -4.172 16.328 -3.969 1 92.12 124 PRO B N 1
ATOM 2378 C CA . PRO B 1 124 ? -4.762 17.641 -4.238 1 92.12 124 PRO B CA 1
ATOM 2379 C C . PRO B 1 124 ? -6.164 17.547 -4.836 1 92.12 124 PRO B C 1
ATOM 2381 O O . PRO B 1 124 ? -6.402 16.734 -5.73 1 92.12 124 PRO B O 1
ATOM 2384 N N . SER B 1 125 ? -7.016 18.422 -4.371 1 87.75 125 SER B N 1
ATOM 2385 C CA . SER B 1 125 ? -8.398 18.391 -4.844 1 87.75 125 SER B CA 1
ATOM 2386 C C . SER B 1 125 ? -8.555 19.172 -6.137 1 87.75 125 SER B C 1
ATOM 2388 O O . SER B 1 125 ? -9.539 19.016 -6.855 1 87.75 125 SER B O 1
ATOM 2390 N N . GLY B 1 126 ? -7.645 20.062 -6.422 1 86.94 126 GLY B N 1
ATOM 2391 C CA . GLY B 1 126 ? -7.801 21.016 -7.504 1 86.94 126 GLY B CA 1
ATOM 2392 C C . GLY B 1 126 ? -8.477 22.297 -7.074 1 86.94 126 GLY B C 1
ATOM 2393 O O . GLY B 1 126 ? -8.57 23.25 -7.855 1 86.94 126 GLY B O 1
ATOM 2394 N N . HIS B 1 127 ? -9.023 22.391 -5.852 1 88.31 127 HIS B N 1
ATOM 2395 C CA . HIS B 1 127 ? -9.695 23.562 -5.312 1 88.31 127 HIS B CA 1
ATOM 2396 C C . HIS B 1 127 ? -9.016 24.062 -4.035 1 88.31 127 HIS B C 1
ATOM 2398 O O . HIS B 1 127 ? -9.68 24.281 -3.023 1 88.31 127 HIS B O 1
ATOM 2404 N N . HIS B 1 128 ? -7.754 24.141 -4.109 1 89.44 128 HIS B N 1
ATOM 2405 C CA . HIS B 1 128 ? -6.918 24.688 -3.051 1 89.44 128 HIS B CA 1
ATOM 2406 C C . HIS B 1 128 ? -7.109 23.938 -1.742 1 89.44 128 HIS B C 1
ATOM 2408 O O . HIS B 1 128 ? -7.273 24.547 -0.684 1 89.44 128 HIS B O 1
ATOM 2414 N N . SER B 1 129 ? -7.211 22.641 -1.88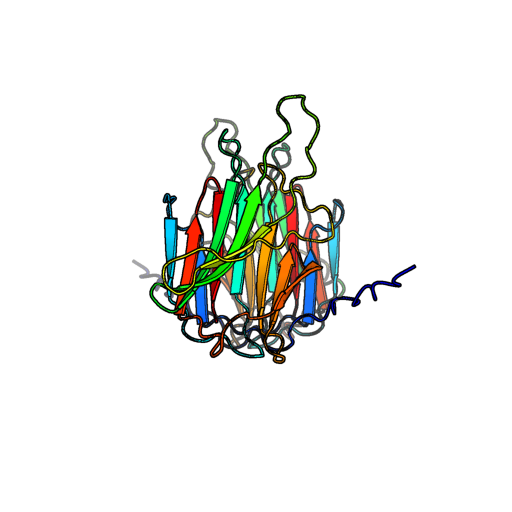6 1 93 129 SER B N 1
ATOM 2415 C CA . SER B 1 129 ? -7.305 21.766 -0.725 1 93 129 SER B CA 1
ATOM 2416 C C . SER B 1 129 ? -6.668 20.406 -1.008 1 93 129 SER B C 1
ATOM 2418 O O . SER B 1 129 ? -6.336 20.094 -2.154 1 93 129 SER B O 1
ATOM 2420 N N . VAL B 1 130 ? -6.438 19.719 0.097 1 93.62 130 VAL B N 1
ATOM 2421 C CA . VAL B 1 130 ? -5.867 18.391 0.012 1 93.62 130 VAL B CA 1
ATOM 2422 C C . VAL B 1 130 ? -6.805 17.391 0.685 1 93.62 130 VAL B C 1
ATOM 2424 O O . VAL B 1 130 ? -7.195 17.562 1.841 1 93.62 130 VAL B O 1
ATOM 2427 N N . TYR B 1 131 ? -7.117 16.391 -0.132 1 93.06 131 TYR B N 1
ATOM 2428 C CA . TYR B 1 131 ? -7.844 15.281 0.47 1 93.06 131 TYR B CA 1
ATOM 2429 C C . TYR B 1 131 ? -6.902 14.367 1.242 1 93.06 131 TYR B C 1
ATOM 2431 O O . TYR B 1 131 ? -5.816 14.039 0.76 1 93.06 131 TYR B O 1
ATOM 2439 N N . VAL B 1 132 ? -7.363 14.062 2.471 1 93.5 132 VAL B N 1
ATOM 2440 C CA . VAL B 1 132 ? -6.621 13.117 3.303 1 93.5 132 VAL B CA 1
ATOM 2441 C C . VAL B 1 132 ? -7.441 11.844 3.494 1 93.5 132 VAL B C 1
ATOM 2443 O O . VAL B 1 132 ? -8.562 11.891 4.008 1 93.5 132 VAL B O 1
ATOM 2446 N N . ARG B 1 133 ? -6.84 10.773 3.061 1 93.31 133 ARG B N 1
ATOM 2447 C CA . ARG B 1 133 ? -7.535 9.492 3.148 1 93.31 133 ARG B CA 1
ATOM 2448 C C . ARG B 1 133 ? -6.77 8.508 4.031 1 93.31 133 ARG B C 1
ATOM 2450 O O . ARG B 1 133 ? -5.535 8.461 3.982 1 93.31 133 ARG B O 1
ATOM 2457 N N . VAL B 1 134 ? -7.508 7.809 4.816 1 92.5 134 VAL B N 1
ATOM 2458 C CA . VAL B 1 134 ? -6.969 6.691 5.59 1 92.5 134 VAL B CA 1
ATOM 2459 C C . VAL B 1 134 ? -7.699 5.406 5.219 1 92.5 134 VAL B C 1
ATOM 2461 O O . VAL B 1 134 ? -8.922 5.324 5.332 1 92.5 134 VAL B O 1
ATOM 2464 N N . ASN B 1 135 ? -6.914 4.48 4.746 1 93.44 135 ASN B N 1
ATOM 2465 C CA . ASN B 1 135 ? -7.488 3.227 4.27 1 93.44 135 ASN B CA 1
ATOM 2466 C C . ASN B 1 135 ? -8.633 3.471 3.287 1 93.44 135 ASN B C 1
ATOM 2468 O O . ASN B 1 135 ? -9.719 2.904 3.434 1 93.44 135 ASN B O 1
ATOM 2472 N N . GLY B 1 136 ? -8.344 4.383 2.4 1 89.69 136 GLY B N 1
ATOM 2473 C CA . GLY B 1 136 ? -9.25 4.621 1.293 1 89.69 136 GLY B CA 1
ATOM 2474 C C . GLY B 1 136 ? -10.406 5.535 1.657 1 89.69 136 GLY B C 1
ATOM 2475 O O . GLY B 1 136 ? -11.164 5.973 0.785 1 89.69 136 GLY B O 1
ATOM 2476 N N . GLN B 1 137 ? -10.555 5.836 2.891 1 89.12 137 GLN B N 1
ATOM 2477 C CA . GLN B 1 137 ? -11.648 6.688 3.34 1 89.12 137 GLN B CA 1
ATOM 2478 C C . GLN B 1 137 ? -11.18 8.133 3.525 1 89.12 137 GLN B C 1
ATOM 2480 O O . GLN B 1 137 ? -10.156 8.375 4.164 1 89.12 137 GLN B O 1
ATOM 2485 N N . ASN B 1 138 ? -11.953 9.062 2.912 1 90.69 138 ASN B N 1
ATOM 2486 C CA . ASN B 1 138 ? -11.664 10.477 3.123 1 90.69 138 ASN B CA 1
ATOM 2487 C C . ASN B 1 138 ? -11.992 10.906 4.551 1 90.69 138 ASN B C 1
ATOM 2489 O O . ASN B 1 138 ? -13.156 10.914 4.953 1 90.69 138 ASN B O 1
ATOM 2493 N N . ILE B 1 139 ? -10.992 11.328 5.312 1 89.38 139 ILE B N 1
ATOM 2494 C CA . ILE B 1 139 ? -11.258 11.648 6.711 1 89.38 139 ILE B CA 1
ATOM 2495 C C . ILE B 1 139 ? -11.227 13.164 6.906 1 89.38 139 ILE B C 1
ATOM 2497 O O . ILE B 1 139 ? -11.695 13.672 7.93 1 89.38 139 ILE B O 1
ATOM 2501 N N . HIS B 1 140 ? -10.578 13.828 5.922 1 91.31 140 HIS B N 1
ATOM 2502 C CA . HIS B 1 140 ? -10.422 15.273 6.07 1 91.31 140 HIS B CA 1
ATOM 2503 C C . HIS B 1 140 ? -10.109 15.93 4.73 1 91.31 140 HIS B C 1
ATOM 2505 O O . HIS B 1 140 ? -9.492 15.312 3.861 1 91.31 140 HIS B O 1
ATOM 2511 N N . GLU B 1 141 ? -10.617 17.047 4.527 1 92 141 GLU B N 1
ATOM 2512 C CA . GLU B 1 141 ? -10.172 17.953 3.473 1 92 141 GLU B CA 1
ATOM 2513 C C . GLU B 1 141 ? -9.5 19.188 4.055 1 92 141 GLU B C 1
ATOM 2515 O O . GLU B 1 141 ? -10.156 20.047 4.66 1 92 141 GLU B O 1
ATOM 2520 N N . PHE B 1 142 ? -8.211 19.297 3.85 1 95 142 PHE B N 1
ATOM 2521 C CA . PHE B 1 142 ? -7.441 20.391 4.434 1 95 142 PHE B CA 1
ATOM 2522 C C . PHE B 1 142 ? -7.312 21.547 3.453 1 95 142 PHE B C 1
ATOM 2524 O O . PHE B 1 142 ? -6.664 21.422 2.412 1 95 142 PHE B O 1
ATOM 2531 N N . ARG B 1 143 ? -7.852 22.609 3.846 1 94.12 143 ARG B N 1
ATOM 2532 C CA . ARG B 1 143 ? -7.789 23.797 2.982 1 94.12 143 ARG B CA 1
ATOM 2533 C C . ARG B 1 143 ? -6.453 24.516 3.135 1 94.12 143 ARG B C 1
ATOM 2535 O O . ARG B 1 143 ? -5.984 24.734 4.254 1 94.12 143 ARG B O 1
ATOM 2542 N N . GLU B 1 144 ? -5.961 24.797 2.002 1 89.69 144 GLU B N 1
ATOM 2543 C CA . GLU B 1 144 ? -4.695 25.516 2.008 1 89.69 144 GLU B CA 1
ATOM 2544 C C . GLU B 1 144 ? -4.84 26.875 2.693 1 89.69 144 GLU B C 1
ATOM 2546 O O . GLU B 1 144 ? -5.805 27.609 2.439 1 89.69 144 GLU B O 1
ATOM 2551 N N . ARG B 1 145 ? -3.861 27.125 3.469 1 94 145 ARG B N 1
ATOM 2552 C CA . ARG B 1 145 ? -3.945 28.359 4.23 1 94 145 ARG B CA 1
ATOM 2553 C C . ARG B 1 145 ? -3.168 29.484 3.549 1 94 145 ARG B C 1
ATOM 2555 O O . ARG B 1 145 ? -3.467 30.656 3.742 1 94 145 ARG B O 1
ATOM 2562 N N . HIS B 1 146 ? -2.188 29.156 2.854 1 90.94 146 HIS B N 1
ATOM 2563 C CA . HIS B 1 146 ? -1.387 30.141 2.143 1 90.94 146 HIS B CA 1
ATOM 2564 C C . HIS B 1 146 ? -1.302 29.812 0.654 1 90.94 146 HIS B C 1
ATOM 2566 O O . HIS B 1 146 ? -1.56 28.688 0.247 1 90.94 146 HIS B O 1
ATOM 2572 N N . ASN B 1 147 ? -0.968 30.828 -0.132 1 70.31 147 ASN B N 1
ATOM 2573 C CA . ASN B 1 147 ? -0.927 30.641 -1.579 1 70.31 147 ASN B CA 1
ATOM 2574 C C . ASN B 1 147 ? 0.244 29.766 -2.002 1 70.31 147 ASN B C 1
ATOM 2576 O O . ASN B 1 147 ? 1.309 29.797 -1.383 1 70.31 147 ASN B O 1
ATOM 2580 N N . GLY B 1 148 ? 0.059 28.922 -3.061 1 64.81 148 GLY B N 1
ATOM 2581 C CA . GLY B 1 148 ? 1.116 28.156 -3.707 1 64.81 148 GLY B CA 1
ATOM 2582 C C . GLY B 1 148 ? 1.322 26.781 -3.094 1 64.81 148 GLY B C 1
ATOM 2583 O O . GLY B 1 148 ? 2.449 26.406 -2.756 1 64.81 148 GLY B O 1
ATOM 2584 N N . PHE B 1 149 ? 0.312 26.078 -2.863 1 68.12 149 PHE B N 1
ATOM 2585 C CA . PHE B 1 149 ? 0.423 24.719 -2.359 1 68.12 149 PHE B CA 1
ATOM 2586 C C . PHE B 1 149 ? 1.424 23.906 -3.182 1 68.12 149 PHE B C 1
ATOM 2588 O O . PHE B 1 149 ? 1.047 23.234 -4.137 1 68.12 149 PHE B O 1
ATOM 2595 N N . LYS B 1 150 ? 2.732 24.359 -2.994 1 88 150 LYS B N 1
ATOM 2596 C CA . LYS B 1 150 ? 3.83 23.578 -3.559 1 88 150 LYS B CA 1
ATOM 2597 C C . LYS B 1 150 ? 4.422 22.625 -2.52 1 88 150 LYS B C 1
ATOM 2599 O O . LYS B 1 150 ? 4.605 23.016 -1.36 1 88 150 LYS B O 1
ATOM 2604 N N . VAL B 1 151 ? 4.453 21.375 -2.873 1 95.12 151 VAL B N 1
ATOM 2605 C CA . VAL B 1 151 ? 5.047 20.359 -2.006 1 95.12 151 VAL B CA 1
ATOM 2606 C C . VAL B 1 151 ? 6.324 19.812 -2.646 1 95.12 151 VAL B C 1
ATOM 2608 O O . VAL B 1 151 ? 6.301 19.344 -3.787 1 95.12 151 VAL B O 1
ATOM 2611 N N . SER B 1 152 ? 7.41 20 -1.887 1 95.5 152 SER B N 1
ATOM 2612 C CA . SER B 1 152 ? 8.68 19.531 -2.438 1 95.5 152 SER B CA 1
ATOM 2613 C C . SER B 1 152 ? 9.211 18.328 -1.656 1 95.5 152 SER B C 1
ATOM 2615 O O . SER B 1 152 ? 10.086 17.609 -2.135 1 95.5 152 SER B O 1
ATOM 2617 N N . THR B 1 153 ? 8.734 18.188 -0.433 1 96.62 153 THR B N 1
ATOM 2618 C CA . THR B 1 153 ? 9.227 17.062 0.375 1 96.62 153 THR B CA 1
ATOM 2619 C C . THR B 1 153 ? 8.117 16.547 1.288 1 96.62 153 THR B C 1
ATOM 2621 O O . THR B 1 153 ? 7.215 17.281 1.673 1 96.62 153 THR B O 1
ATOM 2624 N N . VAL B 1 154 ? 8.195 15.25 1.567 1 97.25 154 VAL B N 1
ATOM 2625 C CA . VAL B 1 154 ? 7.398 14.625 2.617 1 97.25 154 VAL B CA 1
ATOM 2626 C C . VAL B 1 154 ? 8.305 14.203 3.771 1 97.25 154 VAL B C 1
ATOM 2628 O O . VAL B 1 154 ? 9.367 13.625 3.553 1 97.25 154 VAL B O 1
ATOM 2631 N N . GLU B 1 155 ? 7.883 14.586 4.93 1 97.25 155 GLU B N 1
ATOM 2632 C CA . GLU B 1 155 ? 8.594 14.188 6.141 1 97.25 155 GLU B CA 1
ATOM 2633 C C . GLU B 1 155 ? 7.723 13.312 7.031 1 97.25 155 GLU B C 1
ATOM 2635 O O . GLU B 1 155 ? 6.586 13.672 7.344 1 97.25 155 GLU B O 1
ATOM 2640 N N . ILE B 1 156 ? 8.234 12.133 7.398 1 96.25 156 ILE B N 1
ATOM 2641 C CA . ILE B 1 156 ? 7.5 11.195 8.242 1 96.25 156 ILE B CA 1
ATOM 2642 C C . ILE B 1 156 ? 8.258 10.977 9.547 1 96.25 156 ILE B C 1
ATOM 2644 O O . ILE B 1 156 ? 9.43 10.602 9.539 1 96.25 156 ILE B O 1
ATOM 2648 N N . GLY B 1 157 ? 7.57 11.211 10.648 1 91 157 GLY B N 1
ATOM 2649 C CA . GLY B 1 157 ? 8.242 11.094 11.93 1 91 157 GLY B CA 1
ATOM 2650 C C . GLY B 1 157 ? 7.402 10.383 12.977 1 91 157 GLY B C 1
ATOM 2651 O O . GLY B 1 157 ? 6.184 10.273 12.836 1 91 157 GLY B O 1
ATOM 2652 N N . GLY B 1 158 ? 8.148 9.984 14.055 1 87.38 158 GLY B N 1
ATOM 2653 C CA . GLY B 1 158 ? 7.492 9.359 15.188 1 87.38 158 GLY B CA 1
ATOM 2654 C C . GLY B 1 158 ? 7.734 7.867 15.273 1 87.38 158 GLY B C 1
ATOM 2655 O O . GLY B 1 158 ? 8.617 7.336 14.602 1 87.38 158 GLY B O 1
ATOM 2656 N N . ASN B 1 159 ? 6.961 7.254 16.203 1 82.88 159 ASN B N 1
ATOM 2657 C CA . ASN B 1 159 ? 7.109 5.828 16.469 1 82.88 159 ASN B CA 1
ATOM 2658 C C . ASN B 1 159 ? 6.227 4.992 15.547 1 82.88 159 ASN B C 1
ATOM 2660 O O . ASN B 1 159 ? 5.168 4.512 15.961 1 82.88 159 ASN B O 1
ATOM 2664 N N . ILE B 1 160 ? 6.68 4.84 14.336 1 87.75 160 ILE B N 1
ATOM 2665 C CA . ILE B 1 160 ? 5.895 4.109 13.344 1 87.75 160 ILE B CA 1
ATOM 2666 C C . ILE B 1 160 ? 6.824 3.273 12.469 1 87.75 160 ILE B C 1
ATOM 2668 O O . ILE B 1 160 ? 7.961 3.67 12.203 1 87.75 160 ILE B O 1
ATOM 2672 N N . ASN B 1 161 ? 6.383 2.117 12.172 1 91.19 161 ASN B N 1
ATOM 2673 C CA . ASN B 1 161 ? 7.023 1.312 11.141 1 91.19 161 ASN B CA 1
ATOM 2674 C C . ASN B 1 161 ? 6.512 1.676 9.75 1 91.19 161 ASN B C 1
ATOM 2676 O O . ASN B 1 161 ? 5.309 1.606 9.484 1 91.19 161 ASN B O 1
ATOM 2680 N N . ILE B 1 162 ? 7.465 2.152 8.906 1 94.44 162 ILE B N 1
ATOM 2681 C CA . ILE B 1 162 ? 7.082 2.484 7.539 1 94.44 162 ILE B CA 1
ATOM 2682 C C . ILE B 1 162 ? 7.27 1.264 6.641 1 94.44 162 ILE B C 1
ATOM 2684 O O . ILE B 1 162 ? 8.391 0.77 6.48 1 94.44 162 ILE B O 1
ATOM 2688 N N . HIS B 1 163 ? 6.168 0.841 6.078 1 96.5 163 HIS B N 1
ATOM 2689 C CA . HIS B 1 163 ? 6.266 -0.268 5.137 1 96.5 163 HIS B CA 1
ATOM 2690 C C . HIS B 1 163 ? 6.629 0.227 3.738 1 96.5 163 HIS B C 1
ATOM 2692 O O . HIS B 1 163 ? 7.523 -0.32 3.094 1 96.5 163 HIS B O 1
ATOM 2698 N N . SER B 1 164 ? 5.898 1.237 3.273 1 96.62 164 SER B N 1
ATOM 2699 C CA . SER B 1 164 ? 6.215 1.736 1.939 1 96.62 164 SER B CA 1
ATOM 2700 C C . SER B 1 164 ? 5.789 3.191 1.777 1 96.62 164 SER B C 1
ATOM 2702 O O . SER B 1 164 ? 4.895 3.664 2.48 1 96.62 164 SER B O 1
ATOM 2704 N N . ILE B 1 165 ? 6.461 3.908 0.895 1 96.12 165 ILE B N 1
ATOM 2705 C CA . ILE B 1 165 ? 6.176 5.285 0.508 1 96.12 165 ILE B CA 1
ATOM 2706 C C . ILE B 1 165 ? 6.086 5.387 -1.013 1 96.12 165 ILE B C 1
ATOM 2708 O O . ILE B 1 165 ? 6.992 4.953 -1.727 1 96.12 165 ILE B O 1
ATOM 2712 N N . HIS B 1 166 ? 4.973 5.871 -1.479 1 93.56 166 HIS B N 1
ATOM 2713 C CA . HIS B 1 166 ? 4.746 6.039 -2.91 1 93.56 166 HIS B CA 1
ATOM 2714 C C . HIS B 1 166 ? 4.531 7.508 -3.264 1 93.56 166 HIS B C 1
ATOM 2716 O O . HIS B 1 166 ? 3.602 8.141 -2.762 1 93.56 166 HIS B O 1
ATOM 2722 N N . ILE B 1 167 ? 5.414 8.055 -4.09 1 92.69 167 ILE B N 1
ATOM 2723 C CA . ILE B 1 167 ? 5.352 9.461 -4.449 1 92.69 167 ILE B CA 1
ATOM 2724 C C . ILE B 1 167 ? 5.148 9.602 -5.957 1 92.69 167 ILE B C 1
ATOM 2726 O O . ILE B 1 167 ? 5.633 8.781 -6.734 1 92.69 167 ILE B O 1
ATOM 2730 N N . PRO B 1 168 ? 4.434 10.734 -6.324 1 87.56 168 PRO B N 1
ATOM 2731 C CA . PRO B 1 168 ? 4.254 10.945 -7.762 1 87.56 168 PRO B CA 1
ATOM 2732 C C . PRO B 1 168 ? 5.547 11.336 -8.469 1 87.56 168 PRO B C 1
ATOM 2734 O O . PRO B 1 168 ? 6.469 11.859 -7.832 1 87.56 168 PRO B O 1
#

InterPro domains:
  IPR001079 Galectin, carbohydrate recognition domain [PF00337] (38-167)
  IPR001079 Galectin, carbohydrate recognition domain [PS51304] (31-168)
  IPR001079 Galectin, carbohydrate recognition domain [SM00276] (34-168)
  IPR001079 Galectin, carbohydrate recognition domain [SM00908] (35-167)
  IPR013320 Concanavalin A-like lectin/glucanase domain superfamily [SSF49899] (35-167)
  IPR044156 Galectin-like [PTHR11346] (13-167)

Organism: NCBI:txid53326

Foldseek 3Di:
DPPPPPPPPPLDDLPAEDFPDKDFQPPDDQKDKDWADDAAASYKKKWKWAFAPDPQQKKKKFFDDVPKTQKIWMARQDQPPVNHHPLDFTWIWIGPPHDIDDIDGFPDRDHHHHRDMWMWMWHDPNQQWIFIDIPSHGRDIGHGDDPDPDGTMMMIHDRMGTGMITHD/DPPPPPPPQPLDDLPAEDFPDKDFQPPDDQKDKDWADDAAASYKKKWKWAFAPDPQQKKKKFFDDVPKTQKIWMARQDQPPVNNNPLDFTWMWIGPPNDIDDIDGFPDRDHHHHRDMWMWMWHDPNQQWIFIDIPSHGRDIGHGDDPDPDGTMMMIHDRMGTGMITHD